Protein AF-A0A821VMX9-F1 (afdb_monomer_lite)

pLDDT: mean 77.65, std 16.37, range [34.16, 98.12]

Radius of gyration: 24.69 Å; chains: 1; bounding box: 69×52×77 Å

Structure (mmCIF, N/CA/C/O backbone):
data_AF-A0A821VMX9-F1
#
_entry.id   AF-A0A821VMX9-F1
#
loop_
_atom_site.group_PDB
_atom_site.id
_at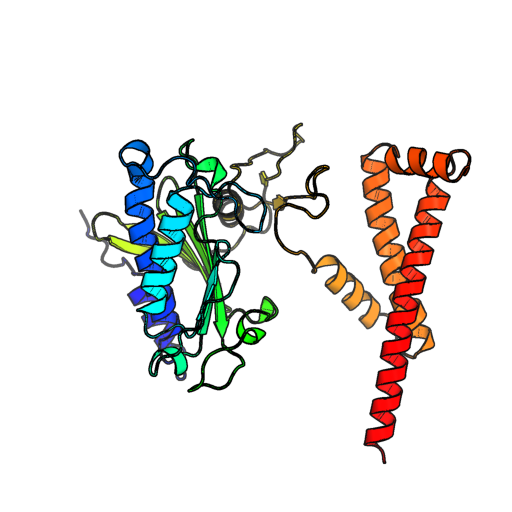om_site.type_symbol
_atom_site.label_atom_id
_atom_site.label_alt_id
_atom_site.label_comp_id
_atom_site.label_asym_id
_atom_site.label_entity_id
_atom_site.label_seq_id
_atom_site.pdbx_PDB_ins_code
_atom_site.Cartn_x
_atom_site.Cartn_y
_atom_site.Cartn_z
_atom_site.occupancy
_atom_site.B_iso_or_equiv
_atom_site.auth_seq_id
_atom_site.auth_comp_id
_atom_site.auth_asym_id
_atom_site.auth_atom_id
_atom_site.pdbx_PDB_model_num
ATOM 1 N N . MET A 1 1 ? -20.245 -1.288 -31.251 1.00 43.34 1 MET A N 1
ATOM 2 C CA . MET A 1 1 ? -19.467 -1.585 -30.028 1.00 43.34 1 MET A CA 1
ATOM 3 C C . MET A 1 1 ? -20.444 -1.943 -28.921 1.00 43.34 1 MET A C 1
ATOM 5 O O . MET A 1 1 ? -21.294 -1.123 -28.605 1.00 43.34 1 MET A O 1
ATOM 9 N N . SER A 1 2 ? -20.387 -3.167 -28.393 1.00 42.50 2 SER A N 1
ATOM 10 C CA . SER A 1 2 ? -21.179 -3.543 -27.216 1.00 42.50 2 SER A CA 1
ATOM 11 C C . SER A 1 2 ? -20.582 -2.839 -26.000 1.00 42.50 2 SER A C 1
ATOM 13 O O . SER A 1 2 ? -19.455 -3.146 -25.622 1.00 42.50 2 SER A O 1
ATOM 15 N N . ILE A 1 3 ? -21.299 -1.879 -25.416 1.00 48.38 3 ILE A N 1
ATOM 16 C CA . ILE A 1 3 ? -20.904 -1.264 -24.144 1.00 48.38 3 ILE A CA 1
ATOM 17 C C . ILE A 1 3 ? -20.972 -2.370 -23.090 1.00 48.38 3 ILE A C 1
ATOM 19 O O . ILE A 1 3 ? -22.057 -2.863 -22.777 1.00 48.38 3 ILE A O 1
ATOM 23 N N . ASN A 1 4 ? -19.819 -2.798 -22.576 1.00 53.44 4 ASN A N 1
ATOM 24 C CA . ASN A 1 4 ? -19.775 -3.740 -21.469 1.00 53.44 4 ASN A CA 1
ATOM 25 C C . ASN A 1 4 ? -20.327 -3.040 -20.216 1.00 53.44 4 ASN A C 1
ATOM 27 O O . ASN A 1 4 ? -19.636 -2.252 -19.582 1.00 53.44 4 ASN A O 1
ATOM 31 N N . ARG A 1 5 ? -21.595 -3.305 -19.881 1.00 52.34 5 ARG A N 1
ATOM 32 C CA . ARG A 1 5 ? -22.277 -2.754 -18.696 1.00 52.34 5 ARG A CA 1
ATOM 33 C C . ARG A 1 5 ? -21.829 -3.397 -17.372 1.00 52.34 5 ARG A C 1
ATOM 35 O O . ARG A 1 5 ? -22.415 -3.088 -16.344 1.00 52.34 5 ARG A O 1
ATOM 42 N N . GLN A 1 6 ? -20.835 -4.288 -17.376 1.00 67.44 6 GLN A N 1
ATOM 43 C CA . GLN A 1 6 ? -20.326 -4.975 -16.178 1.00 67.44 6 GLN A CA 1
ATOM 44 C C . GLN A 1 6 ? -19.023 -4.362 -15.634 1.00 67.44 6 GLN A C 1
ATOM 46 O O . GLN A 1 6 ? -18.182 -5.072 -15.086 1.00 67.44 6 GLN A O 1
ATOM 51 N N . VAL A 1 7 ? -18.809 -3.056 -15.809 1.00 81.19 7 VAL A N 1
ATOM 52 C CA . VAL A 1 7 ? -17.651 -2.371 -15.217 1.00 81.19 7 VAL A CA 1
ATOM 53 C C . VAL A 1 7 ? -17.976 -2.082 -13.755 1.00 81.19 7 VAL A C 1
ATOM 55 O O . VAL A 1 7 ? -18.780 -1.204 -13.462 1.00 81.19 7 VAL A O 1
ATOM 58 N N . LEU A 1 8 ? -17.369 -2.843 -12.847 1.00 91.81 8 LEU A N 1
ATOM 59 C CA . LEU A 1 8 ? -17.567 -2.687 -11.409 1.00 91.81 8 LEU A CA 1
ATOM 60 C C . LEU A 1 8 ? -16.486 -1.764 -10.840 1.00 91.81 8 LEU A C 1
ATOM 62 O O . LEU A 1 8 ? -15.308 -2.123 -10.846 1.00 91.81 8 LEU A O 1
ATOM 66 N N . THR A 1 9 ? -16.860 -0.579 -10.361 1.00 95.19 9 THR A N 1
ATOM 67 C CA . THR A 1 9 ? -15.897 0.370 -9.774 1.00 95.19 9 THR A CA 1
ATOM 68 C C . THR A 1 9 ? -15.441 -0.078 -8.383 1.00 95.19 9 THR A C 1
ATOM 70 O O . THR A 1 9 ? -16.075 -0.926 -7.751 1.00 95.19 9 THR A O 1
ATOM 73 N N . LEU A 1 10 ? -14.346 0.494 -7.874 1.00 95.00 10 LEU A N 1
ATOM 74 C CA . LEU A 1 10 ? -13.886 0.284 -6.497 1.00 95.00 10 LEU A CA 1
ATOM 75 C C . LEU A 1 10 ? -14.990 0.607 -5.476 1.00 95.00 10 LEU A C 1
ATOM 77 O O . LEU A 1 10 ? -15.228 -0.172 -4.548 1.00 95.00 10 LEU A O 1
ATOM 81 N N . ASP A 1 11 ? -15.695 1.720 -5.676 1.00 91.62 11 ASP A N 1
ATOM 82 C CA . ASP A 1 11 ? -16.808 2.142 -4.822 1.00 91.62 11 ASP A CA 1
ATOM 83 C C . ASP A 1 11 ? -17.938 1.110 -4.853 1.00 91.62 11 ASP A C 1
ATOM 85 O O . ASP A 1 11 ? -18.396 0.643 -3.809 1.00 91.62 11 ASP A O 1
ATOM 89 N N . GLU A 1 12 ? -18.356 0.680 -6.044 1.00 91.62 12 GLU A N 1
ATOM 90 C CA . GLU A 1 12 ? -19.435 -0.294 -6.165 1.00 91.62 12 GLU A CA 1
ATOM 91 C C . GLU A 1 12 ? -19.030 -1.666 -5.605 1.00 91.62 12 GLU A C 1
ATOM 93 O O . GLU A 1 12 ? -19.792 -2.274 -4.850 1.00 91.62 12 GLU A O 1
ATOM 98 N N . PHE A 1 13 ? -17.809 -2.132 -5.884 1.00 93.25 13 PHE A N 1
ATOM 99 C CA . PHE A 1 13 ? -17.284 -3.383 -5.339 1.00 93.25 13 PHE A CA 1
ATOM 100 C C . PHE A 1 13 ? -17.276 -3.367 -3.808 1.00 93.25 13 PHE A C 1
ATOM 102 O O . PHE A 1 13 ? -17.783 -4.292 -3.170 1.00 93.25 13 PHE A O 1
ATOM 109 N N . THR A 1 14 ? -16.726 -2.317 -3.196 1.00 91.19 14 THR A N 1
ATOM 110 C CA . THR A 1 14 ? -16.629 -2.221 -1.732 1.00 91.19 14 THR A CA 1
ATOM 111 C C . THR A 1 14 ? -18.004 -2.097 -1.071 1.00 91.19 14 THR A C 1
ATOM 113 O O . THR A 1 14 ? -18.226 -2.698 -0.016 1.00 91.19 14 THR A O 1
ATOM 116 N N . LEU A 1 15 ? -18.961 -1.410 -1.702 1.00 88.94 15 LEU A N 1
ATOM 117 C CA . LEU A 1 15 ? -20.359 -1.369 -1.259 1.00 88.94 15 LEU A CA 1
ATOM 118 C C . LEU A 1 15 ? -21.050 -2.735 -1.368 1.00 88.94 15 LEU A C 1
ATOM 120 O O . LEU A 1 15 ? -21.763 -3.139 -0.447 1.00 88.94 15 LEU A O 1
ATOM 124 N N . GLN A 1 16 ? -20.827 -3.485 -2.450 1.00 89.75 16 GLN A N 1
ATOM 125 C CA . GLN A 1 16 ? -21.354 -4.846 -2.581 1.00 89.75 16 GLN A CA 1
ATOM 126 C C . GLN A 1 16 ? -20.758 -5.783 -1.516 1.00 89.75 16 GLN A C 1
ATOM 128 O O . GLN A 1 16 ? -21.483 -6.580 -0.921 1.00 89.75 16 GLN A O 1
ATOM 133 N N . GLN A 1 17 ? -19.463 -5.649 -1.202 1.00 86.88 17 GLN A N 1
ATOM 134 C CA . GLN A 1 17 ? -18.824 -6.412 -0.124 1.00 86.88 17 GLN A CA 1
ATOM 135 C C . GLN A 1 17 ? -19.389 -6.068 1.261 1.00 86.88 17 GLN A C 1
ATOM 137 O O . GLN A 1 17 ? -19.521 -6.969 2.096 1.00 86.88 17 GLN A O 1
ATOM 142 N N . LEU A 1 18 ? -19.756 -4.802 1.490 1.00 85.44 18 LEU A N 1
ATOM 143 C CA . LEU A 1 18 ? -20.369 -4.326 2.732 1.00 85.44 18 LEU A CA 1
ATOM 144 C C . LEU A 1 18 ? -21.702 -5.020 3.025 1.00 85.44 18 LEU A C 1
ATOM 146 O O . LEU A 1 18 ? -21.947 -5.403 4.164 1.00 85.44 18 LEU A O 1
ATOM 150 N N . ARG A 1 19 ? -22.543 -5.235 2.002 1.00 82.44 19 ARG A N 1
ATOM 151 C CA . ARG A 1 19 ? -23.860 -5.891 2.153 1.00 82.44 19 ARG A CA 1
ATOM 152 C C . ARG A 1 19 ? -23.768 -7.288 2.762 1.00 82.44 19 ARG A C 1
ATOM 154 O O . ARG A 1 19 ? -24.712 -7.752 3.390 1.00 82.44 19 ARG A O 1
ATOM 161 N N . ASN A 1 20 ? -22.613 -7.933 2.624 1.00 81.31 20 ASN A N 1
ATOM 162 C CA . ASN A 1 20 ? -22.345 -9.245 3.196 1.00 81.31 20 ASN A CA 1
ATOM 163 C C . ASN A 1 20 ? -21.909 -9.187 4.677 1.00 81.31 20 ASN A C 1
ATOM 165 O O . ASN A 1 20 ? -21.571 -10.226 5.240 1.00 81.31 20 ASN A O 1
ATOM 169 N N . ILE A 1 21 ? -21.858 -7.999 5.300 1.00 80.50 21 ILE A N 1
ATOM 170 C CA . ILE A 1 21 ? -21.408 -7.782 6.683 1.00 80.50 21 ILE A CA 1
ATOM 171 C C . ILE A 1 21 ? -22.403 -6.858 7.413 1.00 80.50 21 ILE A C 1
ATOM 173 O O . ILE A 1 21 ? -22.270 -5.636 7.350 1.00 80.50 21 ILE A O 1
ATOM 177 N N . PRO A 1 22 ? -23.365 -7.416 8.172 1.00 71.44 22 PRO A N 1
ATOM 178 C CA . PRO A 1 22 ? -24.424 -6.640 8.830 1.00 71.44 22 PRO A CA 1
ATOM 179 C C . PRO A 1 22 ? -23.935 -5.566 9.816 1.00 71.44 22 PRO A C 1
ATOM 181 O O . PRO A 1 22 ? -24.654 -4.619 10.106 1.00 71.44 22 PRO A O 1
ATOM 184 N N . THR A 1 23 ? -22.719 -5.710 10.348 1.00 75.94 23 THR A N 1
ATOM 185 C CA . THR A 1 23 ? -22.132 -4.815 11.359 1.00 75.94 23 THR A CA 1
ATOM 186 C C . THR A 1 23 ? -21.171 -3.771 10.784 1.00 75.94 23 THR A C 1
ATOM 188 O O . THR A 1 23 ? -20.579 -2.998 11.541 1.00 75.94 23 THR A O 1
ATOM 191 N N . ALA A 1 24 ? -20.963 -3.744 9.465 1.00 78.56 24 ALA A N 1
ATOM 192 C CA . ALA A 1 24 ? -19.988 -2.853 8.851 1.00 78.56 24 ALA A CA 1
ATOM 193 C C . ALA A 1 24 ? -20.575 -1.455 8.591 1.00 78.56 24 ALA A C 1
ATOM 195 O O . ALA A 1 24 ? -21.617 -1.309 7.961 1.00 78.56 24 ALA A O 1
ATOM 196 N N . THR A 1 25 ? -19.868 -0.410 9.034 1.00 83.88 25 THR A N 1
ATOM 197 C CA . THR A 1 25 ? -20.300 0.997 8.900 1.00 83.88 25 THR A CA 1
ATOM 198 C C . THR A 1 25 ? -19.941 1.645 7.561 1.00 83.88 25 THR A C 1
ATOM 200 O O . THR A 1 25 ? -20.375 2.758 7.283 1.00 83.88 25 THR A O 1
ATOM 203 N N . GLY A 1 26 ? -19.136 0.978 6.729 1.00 88.50 26 GLY A N 1
ATOM 204 C CA . GLY A 1 26 ? -18.658 1.515 5.449 1.00 88.50 26 GLY A CA 1
ATOM 205 C C . GLY A 1 26 ? -17.431 2.423 5.546 1.00 88.50 26 GLY A C 1
ATOM 206 O O . GLY A 1 26 ? -16.910 2.825 4.512 1.00 88.50 26 GLY A O 1
ATOM 207 N N . GLU A 1 27 ? -16.923 2.697 6.751 1.00 91.50 27 GLU A N 1
ATOM 208 C CA . GLU A 1 27 ? -15.713 3.513 6.967 1.00 91.50 27 GLU A CA 1
ATOM 209 C C . GLU A 1 27 ? -14.492 2.971 6.205 1.00 91.50 27 GLU A C 1
ATOM 211 O O . GLU A 1 27 ? -13.800 3.738 5.548 1.00 91.50 27 GLU A O 1
ATOM 216 N N . LEU A 1 28 ? -14.263 1.649 6.193 1.00 91.81 28 LEU A N 1
ATOM 217 C CA . LEU A 1 28 ? -13.152 1.065 5.427 1.00 91.81 28 LEU A CA 1
ATOM 218 C C . LEU A 1 28 ? -13.306 1.292 3.913 1.00 91.81 28 LEU A C 1
ATOM 220 O O . LEU A 1 28 ? -12.321 1.550 3.229 1.00 91.81 28 LEU A O 1
ATOM 224 N N . SER A 1 29 ? -14.532 1.204 3.389 1.00 92.88 29 SER A N 1
ATOM 225 C CA . SER A 1 29 ? -14.810 1.450 1.969 1.00 92.88 29 SER A CA 1
ATOM 226 C C . SER A 1 29 ? -14.503 2.901 1.594 1.00 92.88 29 SER A C 1
ATOM 228 O O . SER A 1 29 ? -13.874 3.147 0.570 1.00 92.88 29 SER A O 1
ATOM 230 N N . ARG A 1 30 ? -14.888 3.855 2.453 1.00 93.75 30 ARG A N 1
ATOM 231 C CA . ARG A 1 30 ? -14.567 5.280 2.279 1.00 93.75 30 ARG A CA 1
ATOM 232 C C . ARG A 1 30 ? -13.062 5.526 2.344 1.00 93.75 30 ARG A C 1
ATOM 234 O O . ARG A 1 30 ? -12.531 6.181 1.463 1.00 93.75 30 ARG A O 1
ATOM 241 N N . LEU A 1 31 ? -12.369 4.915 3.304 1.00 95.06 31 LEU A N 1
ATOM 242 C CA . LEU A 1 31 ? -10.917 5.037 3.429 1.00 95.06 31 LEU A CA 1
ATOM 243 C C . LEU A 1 31 ? -10.177 4.514 2.182 1.00 95.06 31 LEU A C 1
ATOM 245 O O . LEU A 1 31 ? -9.255 5.157 1.692 1.00 95.06 31 LEU A O 1
ATOM 249 N N . LEU A 1 32 ? -10.605 3.378 1.618 1.00 95.62 32 LEU A N 1
ATOM 250 C CA . LEU A 1 32 ? -10.047 2.854 0.361 1.00 95.62 32 LEU A CA 1
ATOM 251 C C . LEU A 1 32 ? -10.333 3.775 -0.833 1.00 95.62 32 LEU A C 1
ATOM 253 O O . LEU A 1 32 ? -9.477 3.939 -1.702 1.00 95.62 32 LEU A O 1
ATOM 257 N N . ARG A 1 33 ? -11.517 4.392 -0.872 1.00 95.44 33 ARG A N 1
ATOM 258 C CA . ARG A 1 33 ? -11.875 5.395 -1.880 1.00 95.44 33 ARG A CA 1
ATOM 259 C C . ARG A 1 33 ? -11.006 6.646 -1.771 1.00 95.44 33 ARG A C 1
ATOM 261 O O . ARG A 1 33 ? -10.555 7.152 -2.795 1.00 95.44 33 ARG A O 1
ATOM 268 N N . ASP A 1 34 ? -10.745 7.113 -0.555 1.00 96.69 34 ASP A N 1
ATOM 269 C CA . ASP A 1 34 ? -9.885 8.265 -0.273 1.00 96.69 34 ASP A CA 1
ATOM 270 C C . ASP A 1 34 ? -8.440 7.983 -0.725 1.00 96.69 34 ASP A C 1
ATOM 272 O O . ASP A 1 34 ? -7.847 8.780 -1.452 1.00 96.69 34 ASP A O 1
ATOM 276 N N . ILE A 1 35 ? -7.912 6.785 -0.444 1.00 97.44 35 ILE A N 1
ATOM 277 C CA . ILE A 1 35 ? -6.622 6.326 -0.992 1.00 97.44 35 ILE A CA 1
ATOM 278 C C . ILE A 1 35 ? -6.651 6.305 -2.530 1.00 97.44 35 ILE A C 1
ATOM 280 O O . ILE A 1 35 ? -5.719 6.781 -3.176 1.00 97.44 35 ILE A O 1
ATOM 284 N N . GLY A 1 36 ? -7.734 5.809 -3.136 1.00 97.12 36 GLY A N 1
ATOM 285 C CA . GLY A 1 36 ? -7.925 5.842 -4.587 1.00 97.12 36 GLY A CA 1
ATOM 286 C C . GLY A 1 36 ? -7.937 7.267 -5.157 1.00 97.12 36 GLY A C 1
ATOM 287 O O . GLY A 1 36 ? -7.366 7.517 -6.217 1.00 97.12 36 GLY A O 1
ATOM 288 N N . LEU A 1 37 ? -8.538 8.233 -4.460 1.00 96.94 37 LEU A N 1
ATOM 289 C CA . LEU A 1 37 ? -8.515 9.639 -4.861 1.00 96.94 37 LEU A CA 1
ATOM 290 C C . LEU A 1 37 ? -7.097 10.221 -4.806 1.00 96.94 37 LEU A C 1
ATOM 292 O O . LEU A 1 37 ? -6.677 10.854 -5.776 1.00 96.94 37 LEU A O 1
ATOM 296 N N . ALA A 1 38 ? -6.360 9.987 -3.718 1.00 97.38 38 ALA A N 1
ATOM 297 C CA . ALA A 1 38 ? -4.966 10.414 -3.602 1.00 97.38 38 ALA A CA 1
ATOM 298 C C . ALA A 1 38 ? -4.110 9.810 -4.728 1.00 97.38 38 ALA A C 1
ATOM 300 O O . ALA A 1 38 ? -3.410 10.538 -5.432 1.00 97.38 38 ALA A O 1
ATOM 301 N N . ALA A 1 39 ? -4.269 8.510 -4.991 1.00 97.62 39 ALA A N 1
ATOM 302 C CA . ALA A 1 39 ? -3.582 7.812 -6.073 1.00 97.62 39 ALA A CA 1
ATOM 303 C C . ALA A 1 39 ? -3.891 8.402 -7.458 1.00 97.62 39 ALA A C 1
ATOM 305 O O . ALA A 1 39 ? -2.992 8.532 -8.286 1.00 97.62 39 ALA A O 1
ATOM 306 N N . LYS A 1 40 ? -5.140 8.812 -7.726 1.00 97.44 40 LYS A N 1
ATOM 307 C CA . LYS A 1 40 ? -5.498 9.494 -8.984 1.00 97.44 40 LYS A CA 1
ATOM 308 C C . LYS A 1 40 ? -4.769 10.829 -9.140 1.00 97.44 40 LYS A C 1
ATOM 310 O O . LYS A 1 40 ? -4.317 11.132 -10.241 1.00 97.44 40 LYS A O 1
ATOM 315 N N . ARG A 1 41 ? -4.630 11.607 -8.061 1.00 95.81 41 ARG A N 1
ATOM 316 C CA . ARG A 1 41 ? -3.893 12.884 -8.079 1.00 95.81 41 ARG A CA 1
ATOM 317 C C . ARG A 1 41 ? -2.400 12.668 -8.316 1.00 95.81 41 ARG A C 1
ATOM 319 O O . ARG A 1 41 ? -1.838 13.310 -9.194 1.00 95.81 41 ARG A O 1
ATOM 326 N N . ILE A 1 42 ? -1.801 11.703 -7.619 1.00 95.56 42 ILE A N 1
ATOM 327 C CA . ILE A 1 42 ? -0.400 11.302 -7.820 1.00 95.56 42 ILE A CA 1
ATOM 328 C C . ILE A 1 42 ? -0.173 10.848 -9.265 1.00 95.56 42 ILE A C 1
ATOM 330 O O . ILE A 1 42 ? 0.721 11.348 -9.940 1.00 95.56 42 ILE A O 1
ATOM 334 N N . ASN A 1 43 ? -1.044 9.983 -9.787 1.00 95.19 43 ASN A N 1
ATOM 335 C CA . ASN A 1 43 ? -0.971 9.478 -11.155 1.00 95.19 43 ASN A CA 1
ATOM 336 C C . ASN A 1 43 ? -0.968 10.586 -12.224 1.00 95.19 43 ASN A C 1
ATOM 338 O O . ASN A 1 43 ? -0.308 10.438 -13.252 1.00 95.19 43 ASN A O 1
ATOM 342 N N . VAL A 1 44 ? -1.714 11.677 -12.022 1.00 93.56 44 VAL A N 1
ATOM 343 C CA . VAL A 1 44 ? -1.732 12.799 -12.976 1.00 93.56 44 VAL A CA 1
ATOM 344 C C . VAL A 1 44 ? -0.354 13.444 -13.086 1.00 93.56 44 VAL A C 1
ATOM 346 O O . VAL A 1 44 ? 0.058 13.770 -14.195 1.00 93.56 44 VAL A O 1
ATOM 349 N N . GLU A 1 45 ? 0.356 13.602 -11.971 1.00 91.56 45 GLU A N 1
ATOM 350 C CA . GLU A 1 45 ? 1.698 14.188 -11.953 1.00 91.56 45 GLU A CA 1
ATOM 351 C C . GLU A 1 45 ? 2.761 13.196 -12.439 1.00 91.56 45 GLU A C 1
ATOM 353 O O . GLU A 1 45 ? 3.564 13.551 -13.299 1.00 91.56 45 GLU A O 1
ATOM 358 N N . VAL A 1 46 ? 2.699 11.930 -12.009 1.00 90.81 46 VAL A N 1
ATOM 359 C CA . VAL A 1 46 ? 3.619 10.870 -12.468 1.00 90.81 46 VAL A CA 1
ATOM 360 C C . VAL A 1 46 ? 3.612 10.745 -13.998 1.00 90.81 46 VAL A C 1
ATOM 362 O O . VAL A 1 46 ? 4.670 10.712 -14.620 1.00 90.81 46 VAL A O 1
ATOM 365 N N . ASN A 1 47 ? 2.435 10.758 -14.636 1.00 89.69 47 ASN A N 1
ATOM 366 C CA . ASN A 1 47 ? 2.317 10.596 -16.095 1.00 89.69 47 ASN A CA 1
ATOM 367 C C . ASN A 1 47 ? 2.862 11.770 -16.919 1.00 89.69 47 ASN A C 1
ATOM 369 O O . ASN A 1 47 ? 3.002 11.652 -18.136 1.00 89.69 47 ASN A O 1
ATOM 373 N N . LYS A 1 48 ? 3.144 12.910 -16.286 1.00 88.50 48 LYS A N 1
ATOM 374 C CA . LYS A 1 48 ? 3.704 14.090 -16.951 1.00 88.50 48 LYS A CA 1
ATOM 375 C C . LYS A 1 48 ? 4.980 14.576 -16.275 1.00 88.50 48 LYS A C 1
ATOM 377 O O . LYS A 1 48 ? 5.368 15.710 -16.521 1.00 88.50 48 LYS A O 1
ATOM 382 N N . ALA A 1 49 ? 5.640 13.741 -15.468 1.00 82.62 49 ALA A N 1
ATOM 383 C CA . ALA A 1 49 ? 6.763 14.154 -14.632 1.00 82.62 49 ALA A CA 1
ATOM 384 C C . ALA A 1 49 ? 7.893 14.833 -15.428 1.00 82.62 49 ALA A C 1
ATOM 386 O O . ALA A 1 49 ? 8.438 15.828 -14.978 1.00 82.62 49 ALA A O 1
ATOM 387 N N . GLY A 1 50 ? 8.168 14.397 -16.663 1.00 79.56 50 GLY A N 1
ATOM 388 C CA . GLY A 1 50 ? 9.147 15.051 -17.547 1.00 79.56 50 GLY A CA 1
ATOM 389 C C . GLY A 1 50 ? 8.733 16.419 -18.120 1.00 79.56 50 GLY A C 1
ATOM 390 O O . GLY A 1 50 ? 9.540 17.065 -18.779 1.00 79.56 50 GLY A O 1
ATOM 391 N N . LEU A 1 51 ? 7.485 16.852 -17.915 1.00 80.38 51 LEU A N 1
ATOM 392 C CA . LEU A 1 51 ? 6.919 18.117 -18.408 1.00 80.38 51 LEU A CA 1
ATOM 393 C C . LEU A 1 51 ? 6.643 19.131 -17.289 1.00 80.38 51 LEU A C 1
ATOM 395 O O . LEU A 1 51 ? 6.294 20.275 -17.578 1.00 80.38 51 LEU A O 1
ATOM 399 N N . VAL A 1 52 ? 6.751 18.720 -16.027 1.00 75.06 52 VAL A N 1
ATOM 400 C CA . VAL A 1 52 ? 6.489 19.562 -14.855 1.00 75.06 52 VAL A CA 1
ATOM 401 C C . VAL A 1 52 ? 7.698 19.528 -13.921 1.00 75.06 52 VAL A C 1
ATOM 403 O O . VAL A 1 52 ? 8.433 18.547 -13.888 1.00 75.06 52 VAL A O 1
ATOM 406 N N . ASP A 1 53 ? 7.924 20.594 -13.152 1.00 72.38 53 ASP A N 1
ATOM 407 C CA . ASP A 1 53 ? 9.082 20.704 -12.249 1.00 72.38 53 ASP A CA 1
ATOM 408 C C . ASP A 1 53 ? 8.891 19.899 -10.945 1.00 72.38 53 ASP A C 1
ATOM 410 O O . ASP A 1 53 ? 8.913 20.437 -9.838 1.00 72.38 53 ASP A O 1
ATOM 414 N N . ILE A 1 54 ? 8.646 18.593 -11.084 1.00 69.50 54 ILE A N 1
ATOM 415 C CA . ILE A 1 54 ? 8.468 17.637 -9.976 1.00 69.50 54 ILE A CA 1
ATOM 416 C C . ILE A 1 54 ? 9.583 16.583 -9.923 1.00 69.50 54 ILE A C 1
ATOM 418 O O . ILE A 1 54 ? 9.553 15.707 -9.061 1.00 69.50 54 ILE A O 1
ATOM 422 N N . LEU A 1 55 ? 10.536 16.645 -10.856 1.00 69.00 55 LEU A N 1
ATOM 423 C CA . LEU A 1 55 ? 11.704 15.766 -10.913 1.00 69.00 55 LEU A CA 1
ATOM 424 C C . LEU A 1 55 ? 12.887 16.370 -10.149 1.00 69.00 55 LEU A C 1
ATOM 426 O O . LEU A 1 55 ? 12.986 17.591 -9.995 1.00 69.00 55 LEU A O 1
ATOM 430 N N . GLY A 1 56 ? 13.799 15.503 -9.707 1.00 67.50 56 GLY A N 1
ATOM 431 C CA . GLY A 1 56 ? 15.000 15.892 -8.971 1.00 67.50 56 GLY A CA 1
ATOM 432 C C . GLY A 1 56 ? 14.817 16.067 -7.461 1.00 67.50 56 GLY A C 1
ATOM 433 O O . GLY A 1 56 ? 13.746 15.836 -6.886 1.00 67.50 56 GLY A O 1
ATOM 434 N N . ASP A 1 57 ? 15.917 16.450 -6.817 1.00 70.19 57 ASP A N 1
ATOM 435 C CA . ASP A 1 57 ? 16.027 16.500 -5.362 1.00 70.19 57 ASP A CA 1
ATOM 436 C C . ASP A 1 57 ? 15.333 17.737 -4.793 1.00 70.19 57 ASP A C 1
ATOM 438 O O . ASP A 1 57 ? 15.432 18.847 -5.322 1.00 70.19 57 ASP A O 1
ATOM 442 N N . TYR A 1 58 ? 14.645 17.553 -3.670 1.00 65.25 58 TYR A N 1
ATOM 443 C CA . TYR A 1 58 ? 14.079 18.648 -2.885 1.00 65.25 58 TYR A CA 1
ATOM 444 C C . TYR A 1 58 ? 15.139 19.336 -2.001 1.00 65.25 58 TYR A C 1
ATOM 446 O O . TYR A 1 58 ? 14.873 20.361 -1.378 1.00 65.25 58 TYR A O 1
ATOM 454 N N . GLY A 1 59 ? 16.361 18.788 -1.956 1.00 63.00 59 GLY A N 1
ATOM 455 C CA . GLY A 1 59 ? 17.480 19.323 -1.173 1.00 63.00 59 GLY A CA 1
ATOM 456 C C . GLY A 1 59 ? 17.424 18.985 0.319 1.00 63.00 59 GLY A C 1
ATOM 457 O O . GLY A 1 59 ? 18.168 19.569 1.105 1.00 63.00 59 GLY A O 1
ATOM 458 N N . THR A 1 60 ? 16.557 18.052 0.719 1.00 64.19 60 THR A N 1
ATOM 459 C CA . THR A 1 60 ? 16.440 17.543 2.091 1.00 64.19 60 THR A CA 1
ATOM 460 C C . THR A 1 60 ? 16.741 16.050 2.137 1.00 64.19 60 THR A C 1
ATOM 462 O O . THR A 1 60 ? 16.433 15.320 1.197 1.00 64.19 60 THR A O 1
ATOM 465 N N . THR A 1 61 ? 17.314 15.586 3.243 1.00 61.97 61 THR A N 1
ATOM 466 C CA . THR A 1 61 ? 17.547 14.161 3.512 1.00 61.97 61 THR A CA 1
ATOM 467 C C . THR A 1 61 ? 16.528 13.681 4.541 1.00 61.97 61 THR A C 1
ATOM 469 O O . THR A 1 61 ? 16.362 14.338 5.569 1.00 61.97 61 THR A O 1
ATOM 472 N N . ASN A 1 62 ? 15.844 12.564 4.286 1.00 60.47 62 ASN A N 1
ATOM 473 C CA . ASN A 1 62 ? 14.887 12.000 5.245 1.00 60.47 62 ASN A CA 1
ATOM 474 C C . ASN A 1 62 ? 15.599 11.314 6.432 1.00 60.47 62 ASN A C 1
ATOM 476 O O . ASN A 1 62 ? 16.815 11.098 6.416 1.00 60.47 62 ASN A O 1
ATOM 480 N N . ILE A 1 63 ? 14.841 10.902 7.460 1.00 59.88 63 ILE A N 1
ATOM 481 C CA . ILE A 1 63 ? 15.351 10.149 8.634 1.00 59.88 63 ILE A CA 1
ATOM 482 C C . ILE A 1 63 ? 16.060 8.834 8.293 1.00 59.88 63 ILE A C 1
ATOM 484 O O . ILE A 1 63 ? 16.682 8.207 9.152 1.00 59.88 63 ILE A O 1
ATOM 488 N N . GLN A 1 64 ? 15.962 8.396 7.043 1.00 48.28 64 GLN A N 1
ATOM 489 C CA . GLN A 1 64 ? 16.553 7.166 6.536 1.00 48.28 64 GLN A CA 1
ATOM 490 C C . GLN A 1 64 ? 17.880 7.416 5.814 1.00 48.28 64 GLN A C 1
ATOM 492 O O . GLN A 1 64 ? 18.533 6.458 5.392 1.00 48.28 64 GLN A O 1
ATOM 497 N N . GLY A 1 65 ? 18.296 8.682 5.707 1.00 59.38 65 GLY A N 1
ATOM 498 C CA . GLY A 1 65 ? 19.515 9.086 5.020 1.00 59.38 65 GLY A CA 1
ATOM 499 C C . GLY A 1 65 ? 19.385 9.097 3.496 1.00 59.38 65 GLY A C 1
ATOM 500 O O . GLY A 1 65 ? 20.411 9.058 2.822 1.00 59.38 65 GLY A O 1
ATOM 501 N N . GLU A 1 66 ? 18.165 9.098 2.949 1.00 64.69 66 GLU A N 1
ATOM 502 C CA . GLU A 1 66 ? 17.913 9.134 1.504 1.00 64.69 66 GLU A CA 1
ATOM 503 C C . GLU A 1 66 ? 17.554 10.568 1.066 1.00 64.69 66 GLU A C 1
ATOM 505 O O . GLU A 1 66 ? 16.917 11.318 1.813 1.00 64.69 66 GLU A O 1
ATOM 510 N N . GLU A 1 67 ? 18.030 10.986 -0.112 1.00 69.94 67 GLU A N 1
ATOM 511 C CA . GLU A 1 67 ? 17.679 12.288 -0.695 1.00 69.94 67 GLU A CA 1
ATOM 512 C C . GLU A 1 67 ? 16.210 12.281 -1.113 1.00 69.94 67 GLU A C 1
ATOM 514 O O . GLU A 1 67 ? 15.790 11.449 -1.918 1.00 69.94 67 GLU A O 1
ATOM 519 N N . VAL A 1 68 ? 15.438 13.213 -0.557 1.00 67.50 68 VAL A N 1
ATOM 520 C CA . VAL A 1 68 ? 13.997 13.306 -0.798 1.00 67.50 68 VAL A CA 1
ATOM 521 C C . VAL A 1 68 ? 13.758 13.922 -2.168 1.00 67.50 68 VAL A C 1
ATOM 523 O O . VAL A 1 68 ? 14.242 15.025 -2.454 1.00 67.50 68 VAL A O 1
ATOM 526 N N . LYS A 1 69 ? 12.980 13.248 -3.016 1.00 78.19 69 LYS A N 1
ATOM 527 C CA . LYS A 1 69 ? 12.587 13.776 -4.325 1.00 78.19 69 LYS A CA 1
ATOM 528 C C . LYS A 1 69 ? 11.370 14.685 -4.174 1.00 78.19 69 LYS A C 1
ATOM 530 O O . LYS A 1 69 ? 10.518 14.490 -3.308 1.00 78.19 69 LYS A O 1
ATOM 535 N N . LYS A 1 70 ? 11.232 15.684 -5.053 1.00 85.19 70 LYS A N 1
ATOM 536 C CA . LYS A 1 70 ? 10.062 16.592 -5.038 1.00 85.19 70 LYS A CA 1
ATOM 537 C C . LYS A 1 70 ? 8.731 15.824 -5.122 1.00 85.19 70 LYS A C 1
ATOM 539 O O . LYS A 1 70 ? 7.740 16.216 -4.502 1.00 85.19 70 LYS A O 1
ATOM 544 N N . LEU A 1 71 ? 8.714 14.728 -5.881 1.00 87.38 71 LEU A N 1
ATOM 545 C CA . LEU A 1 71 ? 7.538 13.882 -6.055 1.00 87.38 71 LEU A CA 1
ATOM 546 C C . LEU A 1 71 ? 7.166 13.090 -4.793 1.00 87.38 71 LEU A C 1
ATOM 548 O O . LEU A 1 71 ? 5.974 12.879 -4.573 1.00 87.38 71 LEU A O 1
ATOM 552 N N . ASP A 1 72 ? 8.137 12.725 -3.950 1.00 86.50 72 ASP A N 1
ATOM 553 C CA . ASP A 1 72 ? 7.889 12.045 -2.670 1.00 86.50 72 ASP A CA 1
ATOM 554 C C . ASP A 1 72 ? 7.056 12.949 -1.752 1.00 86.50 72 ASP A C 1
ATOM 556 O O . ASP A 1 72 ? 5.986 12.569 -1.271 1.00 86.50 72 ASP A O 1
ATOM 560 N N . ILE A 1 73 ? 7.467 14.215 -1.618 1.00 90.31 73 ILE A N 1
ATOM 561 C CA . ILE A 1 73 ? 6.747 15.227 -0.829 1.00 90.31 73 ILE A CA 1
ATOM 562 C C . ILE A 1 73 ? 5.367 15.503 -1.418 1.00 90.31 73 ILE A C 1
ATOM 564 O O . ILE A 1 73 ? 4.385 15.620 -0.681 1.00 90.31 73 ILE A O 1
ATOM 568 N N . TYR A 1 74 ? 5.264 15.603 -2.746 1.00 92.75 74 TYR A N 1
ATOM 569 C CA . TYR A 1 74 ? 3.973 15.778 -3.401 1.00 92.75 74 TYR A CA 1
ATOM 570 C C . TYR A 1 74 ? 3.028 14.612 -3.080 1.00 92.75 74 TYR A C 1
ATOM 572 O O . TYR A 1 74 ? 1.892 14.846 -2.662 1.00 92.75 74 TYR A O 1
ATOM 580 N N . ALA A 1 75 ? 3.495 13.370 -3.236 1.00 94.69 75 ALA A N 1
ATOM 581 C CA . ALA A 1 75 ? 2.712 12.172 -2.961 1.00 94.69 75 ALA A CA 1
ATOM 582 C C . ALA A 1 75 ? 2.301 12.086 -1.486 1.00 94.69 75 ALA A C 1
ATOM 584 O O . ALA A 1 75 ? 1.125 11.852 -1.190 1.00 94.69 75 ALA A O 1
ATOM 585 N N . ASN A 1 76 ? 3.232 12.375 -0.574 1.00 95.31 76 ASN A N 1
ATOM 586 C CA . ASN A 1 76 ? 2.981 12.444 0.860 1.00 95.31 76 ASN A CA 1
ATOM 587 C C . ASN A 1 76 ? 1.869 13.454 1.183 1.00 95.31 76 ASN A C 1
ATOM 589 O O . ASN A 1 76 ? 0.863 13.106 1.801 1.00 95.31 76 ASN A O 1
ATOM 593 N N . ASN A 1 77 ? 1.981 14.679 0.667 1.00 95.88 77 ASN A N 1
ATOM 594 C CA . ASN A 1 77 ? 0.996 15.736 0.891 1.00 95.88 77 ASN A CA 1
ATOM 595 C C . ASN A 1 77 ? -0.383 15.396 0.304 1.00 95.88 77 ASN A C 1
ATOM 597 O O . ASN A 1 77 ? -1.402 15.729 0.913 1.00 95.88 77 ASN A O 1
ATOM 601 N N . GLN A 1 78 ? -0.447 14.727 -0.856 1.00 97.12 78 GLN A N 1
ATOM 602 C CA . GLN A 1 78 ? -1.727 14.286 -1.419 1.00 97.12 78 GLN A CA 1
ATOM 603 C C . GLN A 1 78 ? -2.404 13.234 -0.539 1.00 97.12 78 GLN A C 1
ATOM 605 O O . GLN A 1 78 ? -3.610 13.333 -0.307 1.00 97.12 78 GLN A O 1
ATOM 610 N N . LEU A 1 79 ? -1.653 12.250 -0.037 1.00 97.12 79 LEU A N 1
ATOM 611 C CA . LEU A 1 79 ? -2.191 11.223 0.854 1.00 97.12 79 LEU A CA 1
ATOM 612 C C . LEU A 1 79 ? -2.645 11.820 2.185 1.00 97.12 79 LEU A C 1
ATOM 614 O O . LEU A 1 79 ? -3.792 11.603 2.568 1.00 97.12 79 LEU A O 1
ATOM 618 N N . ILE A 1 80 ? -1.807 12.625 2.844 1.00 96.56 80 ILE A N 1
ATOM 619 C CA . ILE A 1 80 ? -2.158 13.286 4.111 1.00 96.56 80 ILE A CA 1
ATOM 620 C C . ILE A 1 80 ? -3.391 14.164 3.924 1.00 96.56 80 ILE A C 1
ATOM 622 O O . ILE A 1 80 ? -4.365 14.014 4.655 1.00 96.56 80 ILE A O 1
ATOM 626 N N . GLY A 1 81 ? -3.388 15.043 2.918 1.00 96.00 81 GLY A N 1
ATOM 627 C CA . GLY A 1 81 ? -4.493 15.967 2.684 1.00 96.00 81 GLY A CA 1
ATOM 628 C C . GLY A 1 81 ? -5.816 15.242 2.443 1.00 96.00 81 GLY A C 1
ATOM 629 O O . GLY A 1 81 ? -6.833 15.595 3.036 1.00 96.00 81 GLY A O 1
ATOM 630 N N . VAL A 1 82 ? -5.818 14.196 1.613 1.00 96.75 82 VAL A N 1
ATOM 631 C CA . VAL A 1 82 ? -7.041 13.431 1.332 1.00 96.75 82 VAL A CA 1
ATOM 632 C C . VAL A 1 82 ? -7.494 12.620 2.551 1.00 96.75 82 VAL A C 1
ATOM 634 O O . VAL A 1 82 ? -8.683 12.625 2.853 1.00 96.75 82 VAL A O 1
ATOM 637 N N . LEU A 1 83 ? -6.578 11.975 3.280 1.00 96.00 83 LEU A N 1
ATOM 638 C CA . LEU A 1 83 ? -6.913 11.158 4.453 1.00 96.00 83 LEU A CA 1
ATOM 639 C C . LEU A 1 83 ? -7.345 11.988 5.666 1.00 96.00 83 LEU A C 1
ATOM 641 O O . LEU A 1 83 ? -8.211 11.541 6.410 1.00 96.00 83 LEU A O 1
ATOM 645 N N . LYS A 1 84 ? -6.778 13.184 5.846 1.00 93.88 84 LYS A N 1
ATOM 646 C CA . LYS A 1 84 ? -7.135 14.131 6.913 1.00 93.88 84 LYS A CA 1
ATOM 647 C C . LYS A 1 84 ? -8.493 14.778 6.685 1.00 93.88 84 LYS A C 1
ATOM 649 O O . LYS A 1 84 ? -9.249 14.993 7.622 1.00 93.88 84 LYS A O 1
ATOM 654 N N . HIS A 1 85 ? -8.816 15.095 5.433 1.00 91.19 85 HIS A N 1
ATOM 655 C CA . HIS A 1 85 ? -10.156 15.566 5.077 1.00 91.19 85 HIS A CA 1
ATOM 656 C C . HIS A 1 85 ? -11.175 14.422 4.976 1.00 91.19 85 HIS A C 1
ATOM 658 O O . HIS A 1 85 ? -12.383 14.662 5.014 1.00 91.19 85 HIS A O 1
ATOM 664 N N . GLY A 1 86 ? -10.699 13.183 4.844 1.00 82.19 86 GLY A N 1
ATOM 665 C CA . GLY A 1 86 ? -11.513 11.980 4.881 1.00 82.19 86 GLY A CA 1
ATOM 666 C C . GLY A 1 86 ? -12.035 11.708 6.290 1.00 82.19 86 GLY A C 1
ATOM 667 O O . GLY A 1 86 ? -11.286 11.584 7.247 1.00 82.19 86 GLY A O 1
ATOM 668 N N . ILE A 1 87 ? -13.344 11.513 6.430 1.00 86.94 87 ILE A N 1
ATOM 669 C CA . ILE A 1 87 ? -14.005 11.268 7.729 1.00 86.94 87 ILE A CA 1
ATOM 670 C C . ILE A 1 87 ? -13.784 9.845 8.290 1.00 86.94 87 ILE A C 1
ATOM 672 O O . ILE A 1 87 ? -14.563 9.367 9.112 1.00 86.94 87 ILE A O 1
ATOM 676 N N . SER A 1 88 ? -12.812 9.103 7.750 1.00 93.31 88 SER A N 1
ATOM 677 C CA . SER A 1 88 ? -12.648 7.654 7.971 1.00 93.31 88 SER A CA 1
ATOM 678 C C . SER A 1 88 ? -11.256 7.263 8.471 1.00 93.31 88 SER A C 1
ATOM 680 O O . SER A 1 88 ? -10.938 6.075 8.507 1.00 93.31 88 SER A O 1
ATOM 682 N N . CYS A 1 89 ? -10.440 8.227 8.910 1.00 96.00 89 CYS A N 1
ATOM 683 C CA . CYS A 1 89 ? -9.104 8.007 9.467 1.00 96.00 89 CYS A CA 1
ATOM 684 C C . CYS A 1 89 ? -8.931 8.820 10.762 1.00 96.00 89 CYS A C 1
ATOM 686 O O . CYS A 1 89 ? -9.322 9.975 10.804 1.00 96.00 89 CYS A O 1
ATOM 688 N N . ALA A 1 90 ? -8.390 8.214 11.819 1.00 97.12 90 ALA A N 1
ATOM 689 C CA . ALA A 1 90 ? -8.113 8.881 13.098 1.00 97.12 90 ALA A CA 1
ATOM 690 C C . ALA A 1 90 ? -6.696 9.480 13.148 1.00 97.12 90 ALA A C 1
ATOM 692 O O . ALA A 1 90 ? -6.417 10.390 13.920 1.00 97.12 90 ALA A O 1
ATOM 693 N N . GLY A 1 91 ? -5.793 8.954 12.324 1.00 97.00 91 GLY A N 1
ATOM 694 C CA . GLY A 1 91 ? -4.426 9.438 12.205 1.00 97.00 91 GLY A CA 1
ATOM 695 C C . GLY A 1 91 ? -3.637 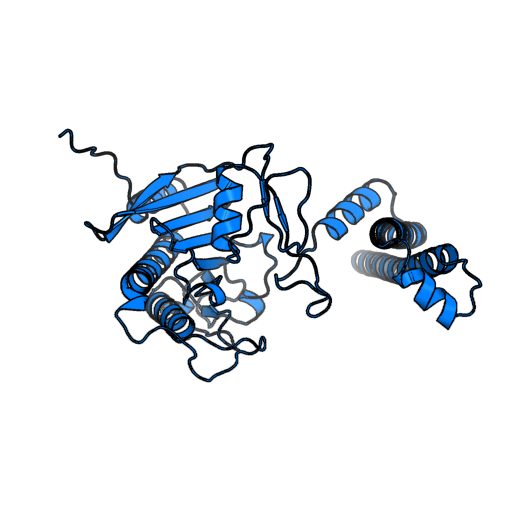8.624 11.191 1.00 97.00 91 GLY A C 1
ATOM 696 O O . GLY A 1 91 ? -4.074 7.546 10.760 1.00 97.00 91 GLY A O 1
ATOM 697 N N . ILE A 1 92 ? -2.476 9.146 10.812 1.00 97.31 92 ILE A N 1
ATOM 698 C CA . ILE A 1 92 ? -1.615 8.568 9.787 1.00 97.31 92 ILE A CA 1
ATOM 699 C C . ILE A 1 92 ? -0.166 8.422 10.250 1.00 97.31 92 ILE A C 1
ATOM 701 O O . ILE A 1 92 ? 0.293 9.112 11.156 1.00 97.31 92 ILE A O 1
ATOM 705 N N . GLY A 1 93 ? 0.553 7.502 9.612 1.00 94.31 93 GLY A N 1
ATOM 706 C CA . GLY A 1 93 ? 2.007 7.407 9.680 1.00 94.31 93 GLY A CA 1
ATOM 707 C C . GLY A 1 93 ? 2.571 7.282 8.271 1.00 94.31 93 GLY A C 1
ATOM 708 O O . GLY A 1 93 ? 2.110 6.433 7.506 1.00 94.31 93 GLY A O 1
ATOM 709 N N . SER A 1 94 ? 3.547 8.118 7.933 1.00 92.62 94 SER A N 1
ATOM 710 C CA . SER A 1 94 ? 4.180 8.137 6.615 1.00 92.62 94 SER A CA 1
ATOM 711 C C . SER A 1 94 ? 5.654 7.769 6.714 1.00 92.62 94 SER A C 1
ATOM 713 O O . SER A 1 94 ? 6.305 8.044 7.718 1.00 92.62 94 SER A O 1
ATOM 715 N N . GLU A 1 95 ? 6.176 7.152 5.663 1.00 86.31 95 GLU A N 1
ATOM 716 C CA . GLU A 1 95 ? 7.603 6.873 5.492 1.00 86.31 95 GLU A CA 1
ATOM 717 C C . GLU A 1 95 ? 8.453 8.162 5.402 1.00 86.31 95 GLU A C 1
ATOM 719 O O . GLU A 1 95 ? 9.596 8.159 5.869 1.00 86.31 95 GLU A O 1
ATOM 724 N N . GLU A 1 96 ? 7.836 9.263 4.954 1.00 85.12 96 GLU A N 1
ATOM 725 C CA . GLU A 1 96 ? 8.441 10.594 4.769 1.00 85.12 96 GLU A CA 1
ATOM 726 C C . GLU A 1 96 ? 8.273 11.535 5.978 1.00 85.12 96 GLU A C 1
ATOM 728 O O . GLU A 1 96 ? 8.531 12.736 5.884 1.00 85.12 96 GLU A O 1
ATOM 733 N N . MET A 1 97 ? 7.782 11.027 7.114 1.00 86.12 97 MET A N 1
ATOM 734 C CA . MET A 1 97 ? 7.549 11.818 8.327 1.00 86.12 97 MET A CA 1
ATOM 735 C C . MET A 1 97 ? 8.238 11.204 9.544 1.00 86.12 97 MET A C 1
ATOM 737 O O . MET A 1 97 ? 8.228 9.989 9.740 1.00 86.12 97 MET A O 1
ATOM 741 N N . ASP A 1 98 ? 8.770 12.070 10.403 1.00 83.31 98 ASP A N 1
ATOM 742 C CA . ASP A 1 98 ? 9.461 11.666 11.634 1.00 83.31 98 ASP A CA 1
ATOM 743 C C . ASP A 1 98 ? 8.479 11.202 12.716 1.00 83.31 98 ASP A C 1
ATOM 745 O O . ASP A 1 98 ? 8.760 10.283 13.489 1.00 83.31 98 ASP A O 1
ATOM 749 N N . GLU A 1 99 ? 7.311 11.841 12.761 1.00 89.56 99 GLU A N 1
ATOM 750 C CA . GLU A 1 99 ? 6.258 11.588 13.734 1.00 89.56 99 GLU A CA 1
ATOM 751 C C . GLU A 1 99 ? 4.953 11.200 13.035 1.00 89.56 99 GLU A C 1
ATOM 753 O O . GLU A 1 99 ? 4.685 11.576 11.892 1.00 89.56 99 GLU A O 1
ATOM 758 N N . ILE A 1 100 ? 4.120 10.440 13.745 1.00 93.12 100 ILE A N 1
ATOM 759 C CA . ILE A 1 100 ? 2.745 10.184 13.316 1.00 93.12 100 ILE A CA 1
ATOM 760 C C . ILE A 1 100 ? 1.934 11.480 13.370 1.00 93.12 100 ILE A C 1
ATOM 762 O O . ILE A 1 100 ? 2.135 12.313 14.252 1.00 93.12 100 ILE A O 1
ATOM 766 N N . GLU A 1 101 ? 0.955 11.613 12.484 1.00 95.38 101 GLU A N 1
ATOM 767 C CA . GLU A 1 101 ? 0.000 12.714 12.546 1.00 95.38 101 GLU A CA 1
ATOM 768 C C . GLU A 1 101 ? -1.325 12.212 13.116 1.00 95.38 101 GLU A C 1
ATOM 770 O O . GLU A 1 101 ? -2.003 11.365 12.529 1.00 95.38 101 GLU A O 1
ATOM 775 N N . ILE A 1 102 ? -1.690 12.735 14.285 1.00 96.44 102 ILE A N 1
ATOM 776 C CA . ILE A 1 102 ? -2.960 12.447 14.950 1.00 96.44 102 ILE A CA 1
ATOM 777 C C . ILE A 1 102 ? -3.971 13.513 14.527 1.00 96.44 102 ILE A C 1
ATOM 779 O O . ILE A 1 102 ? -3.710 14.710 14.657 1.00 96.44 102 ILE A O 1
ATOM 783 N N . PHE A 1 103 ? -5.133 13.088 14.037 1.00 95.69 103 PHE A N 1
ATOM 784 C CA . PHE A 1 103 ? -6.213 13.999 13.671 1.00 95.69 103 PHE A CA 1
ATOM 785 C C . PHE A 1 103 ? -7.126 14.201 14.884 1.00 95.69 103 PHE A C 1
ATOM 787 O O . PHE A 1 103 ? -8.040 13.417 15.132 1.00 95.69 103 PHE A O 1
ATOM 794 N N . ASP A 1 104 ? -6.832 15.234 15.676 1.00 94.50 104 ASP A N 1
ATOM 795 C CA . ASP A 1 104 ? -7.616 15.586 16.862 1.00 94.50 104 ASP A CA 1
ATOM 796 C C . ASP A 1 104 ? -8.740 16.570 16.515 1.00 94.50 104 ASP A C 1
ATOM 798 O O . ASP A 1 104 ? -8.653 17.779 16.731 1.00 94.50 104 ASP A O 1
ATOM 802 N N . ASP A 1 105 ? -9.801 16.027 15.930 1.00 94.00 105 ASP A N 1
ATOM 803 C CA . ASP A 1 105 ? -11.059 16.727 15.702 1.00 94.00 105 ASP A CA 1
ATOM 804 C C . ASP A 1 105 ? -12.246 15.808 16.015 1.00 94.00 105 ASP A C 1
ATOM 806 O O . ASP A 1 105 ? -12.111 14.584 16.107 1.00 94.00 105 ASP A O 1
ATOM 810 N N . GLU A 1 106 ? -13.429 16.395 16.204 1.00 92.88 106 GLU A N 1
ATOM 811 C CA . GLU A 1 106 ? -14.636 15.666 16.614 1.00 92.88 106 GLU A CA 1
ATOM 812 C C . GLU A 1 106 ? -14.978 14.500 15.674 1.00 92.88 106 GLU A C 1
ATOM 814 O O . GLU A 1 106 ? -15.449 13.457 16.131 1.00 92.88 106 GLU A O 1
ATOM 819 N N . VAL A 1 107 ? -14.709 14.641 14.373 1.00 93.25 107 VAL A N 1
ATOM 820 C CA . VAL A 1 107 ? -15.040 13.634 13.364 1.00 93.25 107 VAL A CA 1
ATOM 821 C C . VAL A 1 107 ? -13.986 12.531 13.346 1.00 93.25 107 VAL A C 1
ATOM 823 O O . VAL A 1 107 ? -14.326 11.350 13.463 1.00 93.25 107 VAL A O 1
ATOM 826 N N . SER A 1 108 ? -12.709 12.894 13.253 1.00 94.44 108 SER A N 1
ATOM 827 C CA . SER A 1 108 ? -11.600 11.935 13.186 1.00 94.44 108 SER A CA 1
ATOM 828 C C . SER A 1 108 ? -11.460 11.116 14.470 1.00 94.44 108 SER A C 1
ATOM 830 O O . SER A 1 108 ? -11.185 9.914 14.416 1.00 94.44 108 SER A O 1
ATOM 832 N N . ASN A 1 109 ? -11.773 11.706 15.627 1.00 95.38 109 ASN A N 1
ATOM 833 C CA . ASN A 1 109 ? -11.787 11.004 16.911 1.00 95.38 109 ASN A CA 1
ATOM 834 C C . ASN A 1 109 ? -12.825 9.867 16.957 1.00 95.38 109 ASN A C 1
ATOM 836 O O . ASN A 1 109 ? -12.649 8.904 17.709 1.00 95.38 109 ASN A O 1
ATOM 840 N N . GLN A 1 110 ? -13.876 9.923 16.132 1.00 95.06 110 GLN A N 1
ATOM 841 C CA . GLN A 1 110 ? -14.869 8.851 15.992 1.00 95.06 110 GLN A CA 1
ATOM 842 C C . GLN A 1 110 ? -14.458 7.764 14.986 1.00 95.06 110 GLN A C 1
ATOM 844 O O . GLN A 1 110 ? -15.100 6.710 14.921 1.00 95.06 110 GLN A O 1
ATOM 849 N N . SER A 1 111 ? -13.389 7.979 14.215 1.00 95.31 111 SER A N 1
ATOM 850 C CA . SER A 1 111 ? -12.911 7.003 13.240 1.00 95.31 111 SER A CA 1
ATOM 851 C C . SER A 1 111 ? -12.301 5.774 13.913 1.00 95.31 111 SER A C 1
ATOM 853 O O . SER A 1 111 ? -11.587 5.847 14.918 1.00 95.31 111 SER A O 1
ATOM 855 N N . LYS A 1 112 ? -12.561 4.604 13.323 1.00 95.81 112 LYS A N 1
ATOM 856 C CA . LYS A 1 112 ? -12.061 3.310 13.807 1.00 95.81 112 LYS A CA 1
ATOM 857 C C . LYS A 1 112 ? -10.684 2.948 13.272 1.00 95.81 112 LYS A C 1
ATOM 859 O O . LYS A 1 112 ? -10.138 1.936 13.721 1.00 95.81 112 LYS A O 1
ATOM 864 N N . TYR A 1 113 ? -10.157 3.688 12.302 1.00 97.44 113 TYR A N 1
ATOM 865 C CA . TYR A 1 113 ? -8.995 3.262 11.529 1.00 97.44 113 TYR A CA 1
ATOM 866 C C . TYR A 1 113 ? -7.840 4.249 11.605 1.00 97.44 113 TYR A C 1
ATOM 868 O O . TYR A 1 113 ? -8.044 5.456 11.650 1.00 97.44 113 TYR A O 1
ATOM 876 N N . VAL A 1 114 ? -6.629 3.705 11.565 1.00 97.56 114 VAL A N 1
ATOM 877 C CA . VAL A 1 114 ? -5.385 4.440 11.326 1.00 97.56 114 VAL A CA 1
ATOM 878 C C . VAL A 1 114 ? -4.716 3.872 10.077 1.00 97.56 114 VAL A C 1
ATOM 880 O O . VAL A 1 114 ? -4.868 2.678 9.778 1.00 97.56 114 VAL A O 1
ATOM 883 N N . CYS A 1 115 ? -3.998 4.715 9.338 1.00 96.44 115 CYS A N 1
ATOM 884 C CA . CYS A 1 115 ? -3.360 4.333 8.079 1.00 96.44 115 CYS A CA 1
ATOM 885 C C . CYS A 1 115 ? -1.851 4.574 8.133 1.00 96.44 115 CYS A C 1
ATOM 887 O O . CYS A 1 115 ? -1.405 5.677 8.423 1.00 96.44 115 CYS A O 1
ATOM 889 N N . LEU A 1 116 ? -1.067 3.548 7.814 1.00 94.44 116 LEU A N 1
ATOM 890 C CA . LEU A 1 116 ? 0.367 3.670 7.560 1.00 94.44 116 LEU A CA 1
ATOM 891 C C . LEU A 1 116 ? 0.603 3.581 6.061 1.00 94.44 116 LEU A C 1
ATOM 893 O O . LEU A 1 116 ? -0.011 2.730 5.414 1.00 94.44 116 LEU A O 1
ATOM 897 N N . PHE A 1 117 ? 1.478 4.408 5.505 1.00 92.00 117 PHE A N 1
ATOM 898 C CA . PHE A 1 117 ? 1.785 4.345 4.083 1.00 92.00 117 PHE A CA 1
ATOM 899 C C . PHE A 1 117 ? 3.228 4.722 3.757 1.00 92.00 117 PHE A C 1
ATOM 901 O O . PHE A 1 117 ? 3.878 5.477 4.472 1.00 92.00 117 PHE A O 1
ATOM 908 N N . ASP A 1 118 ? 3.697 4.164 2.650 1.00 91.31 118 ASP A N 1
ATOM 909 C CA . ASP A 1 118 ? 4.840 4.648 1.888 1.00 91.31 118 ASP A CA 1
ATOM 910 C C . ASP A 1 118 ? 4.252 5.407 0.689 1.00 91.31 118 ASP A C 1
ATOM 912 O O . ASP A 1 118 ? 3.575 4.783 -0.146 1.00 91.31 118 ASP A O 1
ATOM 916 N N . PRO A 1 119 ? 4.384 6.745 0.648 1.00 90.94 119 PRO A N 1
ATOM 917 C CA . PRO A 1 119 ? 3.718 7.548 -0.362 1.00 90.94 119 PRO A CA 1
ATOM 918 C C . PRO A 1 119 ? 4.249 7.252 -1.765 1.00 90.94 119 PRO A C 1
ATOM 920 O O . PRO A 1 119 ? 3.453 7.290 -2.714 1.00 90.94 119 PRO A O 1
ATOM 923 N N . LEU A 1 120 ? 5.539 6.922 -1.896 1.00 90.75 120 LEU A N 1
ATOM 924 C CA . LEU A 1 120 ? 6.184 6.702 -3.181 1.00 90.75 120 LEU A CA 1
ATOM 925 C C . LEU A 1 120 ? 7.361 5.698 -3.115 1.00 90.75 120 LEU A C 1
ATOM 927 O O . LEU A 1 120 ? 8.536 6.055 -3.097 1.00 90.75 120 LEU A O 1
ATOM 931 N N . ASP A 1 121 ? 7.043 4.406 -3.209 1.00 86.81 121 ASP A N 1
ATOM 932 C CA . ASP A 1 121 ? 8.027 3.333 -3.355 1.00 86.81 121 ASP A CA 1
ATOM 933 C C . ASP A 1 121 ? 8.732 3.395 -4.716 1.00 86.81 121 ASP A C 1
ATOM 935 O O . ASP A 1 121 ? 8.108 3.478 -5.782 1.00 86.81 121 ASP A O 1
ATOM 939 N N . GLY A 1 122 ? 10.054 3.231 -4.673 1.00 82.69 122 GLY A N 1
ATOM 940 C CA . GLY A 1 122 ? 10.905 3.257 -5.854 1.00 82.69 122 GLY A CA 1
ATOM 941 C C . GLY A 1 122 ? 11.280 4.670 -6.289 1.00 82.69 122 GLY A C 1
ATOM 942 O O . GLY A 1 122 ? 11.515 4.880 -7.473 1.00 82.69 122 GLY A O 1
ATOM 943 N N . SER A 1 123 ? 11.371 5.632 -5.370 1.00 75.81 123 SER A N 1
ATOM 944 C CA . SER A 1 123 ? 11.732 7.025 -5.673 1.00 75.81 123 SER A CA 1
ATOM 945 C C . SER A 1 123 ? 13.024 7.181 -6.498 1.00 75.81 123 SER A C 1
ATOM 947 O O . SER A 1 123 ? 13.113 8.023 -7.391 1.00 75.81 123 SER A O 1
ATOM 949 N N . SER A 1 124 ? 14.000 6.281 -6.330 1.00 78.81 124 SER A N 1
ATOM 950 C CA . SER A 1 124 ? 15.222 6.242 -7.154 1.00 78.81 124 SER A CA 1
ATOM 951 C C . SER A 1 124 ? 14.976 6.017 -8.655 1.00 78.81 124 SER A C 1
ATOM 953 O O . SER A 1 124 ? 15.867 6.249 -9.466 1.00 78.81 124 SER A O 1
ATOM 955 N N . ASN A 1 125 ? 13.793 5.526 -9.026 1.00 85.06 125 ASN A N 1
ATOM 956 C CA . ASN A 1 125 ? 13.405 5.183 -10.392 1.00 85.06 125 ASN A CA 1
ATOM 957 C C . ASN A 1 125 ? 12.577 6.275 -11.095 1.00 85.06 125 ASN A C 1
ATOM 959 O O . ASN A 1 125 ? 12.258 6.115 -12.277 1.00 85.06 125 ASN A O 1
ATOM 963 N N . ILE A 1 126 ? 12.242 7.372 -10.404 1.00 82.81 126 ILE A N 1
ATOM 964 C CA . ILE A 1 126 ? 11.389 8.443 -10.941 1.00 82.81 126 ILE A CA 1
ATOM 965 C C . ILE A 1 126 ? 12.028 9.075 -12.187 1.00 82.81 126 ILE A C 1
ATOM 967 O O . ILE A 1 126 ? 11.407 9.126 -13.249 1.00 82.81 126 ILE A O 1
ATOM 971 N N . ASP A 1 127 ? 13.293 9.493 -12.083 1.00 81.69 127 ASP A N 1
ATOM 972 C CA . ASP A 1 127 ? 13.993 10.255 -13.130 1.00 81.69 127 ASP A CA 1
ATOM 973 C C . ASP A 1 127 ? 14.276 9.420 -14.398 1.00 81.69 127 ASP A C 1
ATOM 975 O O . ASP A 1 127 ? 14.567 9.962 -15.464 1.00 81.69 127 ASP A O 1
ATOM 979 N N . VAL A 1 128 ? 14.166 8.090 -14.302 1.00 86.00 128 VAL A N 1
ATOM 980 C CA . VAL A 1 128 ? 14.395 7.141 -15.407 1.00 86.00 128 VAL A CA 1
ATOM 981 C C . VAL A 1 128 ? 13.104 6.530 -15.960 1.00 86.00 128 VAL A C 1
ATOM 983 O O . VAL A 1 128 ? 13.163 5.602 -16.767 1.00 86.00 128 VAL A O 1
ATOM 986 N N . ASN A 1 129 ? 11.938 7.058 -15.563 1.00 86.62 129 ASN A N 1
ATOM 987 C CA . ASN A 1 129 ? 10.619 6.645 -16.056 1.00 86.62 129 ASN A CA 1
ATOM 988 C C . ASN A 1 129 ? 10.348 5.133 -15.899 1.00 86.62 129 ASN A C 1
ATOM 990 O O . ASN A 1 129 ? 9.744 4.483 -16.758 1.00 86.62 129 ASN A O 1
ATOM 994 N N . VAL A 1 130 ? 10.843 4.555 -14.804 1.00 91.56 130 VAL A N 1
ATOM 995 C CA . VAL A 1 130 ? 10.567 3.168 -14.418 1.00 91.56 130 VAL A CA 1
ATOM 996 C C . VAL A 1 130 ? 9.364 3.148 -13.471 1.00 91.56 130 VAL A C 1
ATOM 998 O O . VAL A 1 130 ? 9.049 4.140 -12.823 1.00 91.56 130 VAL A O 1
ATOM 1001 N N . SER A 1 131 ? 8.649 2.021 -13.411 1.00 91.00 131 SER A N 1
ATOM 1002 C CA . SER A 1 131 ? 7.471 1.890 -12.550 1.00 91.00 131 SER A CA 1
ATOM 1003 C C . SER A 1 131 ? 7.806 2.124 -11.076 1.00 91.00 131 SER A C 1
ATOM 1005 O O . SER A 1 131 ? 8.768 1.554 -10.557 1.00 91.00 131 SER A O 1
ATOM 1007 N N . ILE A 1 132 ? 6.950 2.907 -10.428 1.00 94.00 132 ILE A N 1
ATOM 1008 C CA . ILE A 1 132 ? 6.972 3.259 -9.003 1.00 94.00 132 ILE A CA 1
ATOM 1009 C C . ILE A 1 132 ? 5.600 2.952 -8.389 1.00 94.00 132 ILE A C 1
ATOM 1011 O O . ILE A 1 132 ? 4.687 2.498 -9.093 1.00 94.00 132 ILE A O 1
ATOM 1015 N N . GLY A 1 133 ? 5.414 3.169 -7.090 1.00 93.44 133 GLY A N 1
ATOM 1016 C CA . GLY A 1 133 ? 4.134 2.863 -6.457 1.00 93.44 133 GLY A CA 1
ATOM 1017 C C . GLY A 1 133 ? 3.887 3.544 -5.125 1.00 93.44 133 GLY A C 1
ATOM 1018 O O . GLY A 1 133 ? 4.735 4.242 -4.618 1.00 93.44 133 GLY A O 1
ATOM 1019 N N . THR A 1 134 ? 2.716 3.322 -4.546 1.00 94.25 134 THR A N 1
ATOM 1020 C CA . THR A 1 134 ? 2.363 3.725 -3.175 1.00 94.25 134 THR A CA 1
ATOM 1021 C C . THR A 1 134 ? 2.021 2.456 -2.405 1.00 94.25 134 THR A C 1
ATOM 1023 O O . THR A 1 134 ? 1.325 1.602 -2.951 1.00 94.25 134 THR A O 1
ATOM 1026 N N . ILE A 1 135 ? 2.445 2.309 -1.151 1.00 92.69 135 ILE A N 1
ATOM 1027 C CA . ILE A 1 135 ? 2.096 1.159 -0.298 1.00 92.69 135 ILE A CA 1
ATOM 1028 C C . ILE A 1 135 ? 1.278 1.661 0.885 1.00 92.69 135 ILE A C 1
ATOM 1030 O O . ILE A 1 135 ? 1.576 2.712 1.436 1.00 92.69 135 ILE A O 1
ATOM 1034 N N . PHE A 1 136 ? 0.258 0.920 1.313 1.00 94.75 136 PHE A N 1
ATOM 1035 C CA . PHE A 1 136 ? -0.524 1.286 2.492 1.00 94.75 136 PHE A CA 1
ATOM 1036 C C . PHE A 1 136 ? -0.943 0.072 3.325 1.00 94.75 136 PHE A C 1
ATOM 1038 O O . PHE A 1 136 ? -1.182 -1.026 2.818 1.00 94.75 136 PHE A O 1
ATOM 1045 N N . GLY A 1 137 ? -1.085 0.292 4.628 1.00 93.19 137 GLY A N 1
ATOM 1046 C CA . GLY A 1 137 ? -1.588 -0.660 5.606 1.00 93.19 137 GLY A CA 1
ATOM 1047 C C . GLY A 1 137 ? -2.582 0.020 6.540 1.00 93.19 137 GLY A C 1
ATOM 1048 O O . GLY A 1 137 ? -2.309 1.078 7.098 1.00 93.19 137 GLY A O 1
ATOM 1049 N N . ILE A 1 138 ? -3.742 -0.602 6.726 1.00 95.31 138 ILE A N 1
ATOM 1050 C CA . ILE A 1 138 ? -4.837 -0.067 7.532 1.00 95.31 138 ILE A CA 1
ATOM 1051 C C . ILE A 1 138 ? -5.013 -0.952 8.760 1.00 95.31 138 ILE A C 1
ATOM 1053 O O . ILE A 1 138 ? -5.197 -2.173 8.658 1.00 95.31 138 ILE A O 1
ATOM 1057 N N . TYR A 1 139 ? -5.021 -0.322 9.930 1.00 94.12 139 TYR A N 1
ATOM 1058 C CA . TYR A 1 139 ? -5.294 -0.973 11.204 1.00 94.12 139 TYR A CA 1
ATOM 1059 C C . TYR A 1 139 ? -6.559 -0.410 11.822 1.00 94.12 139 TYR A C 1
ATOM 1061 O O . TYR A 1 139 ? -6.898 0.757 11.644 1.00 94.12 139 TYR A O 1
ATOM 1069 N N . LYS A 1 140 ? -7.251 -1.251 12.589 1.00 95.81 140 LYS A N 1
ATOM 1070 C CA . LYS A 1 140 ? -8.257 -0.757 13.522 1.00 95.81 140 LYS A CA 1
ATOM 1071 C C . LYS A 1 140 ? -7.530 -0.222 14.757 1.00 95.81 140 LYS A C 1
ATOM 1073 O O . LYS A 1 140 ? -6.664 -0.926 15.277 1.00 95.81 140 LYS A O 1
ATOM 1078 N N . ARG A 1 141 ? -7.879 0.976 15.222 1.00 95.88 141 ARG A N 1
ATOM 1079 C CA . ARG A 1 141 ? -7.307 1.545 16.450 1.00 95.88 141 ARG A CA 1
ATOM 1080 C C . ARG A 1 141 ? -7.635 0.674 17.671 1.00 95.88 141 ARG A C 1
ATOM 1082 O O . ARG A 1 141 ? -8.696 0.042 17.722 1.00 95.88 141 ARG A O 1
ATOM 1089 N N . VAL A 1 142 ? -6.703 0.614 18.615 1.00 96.62 142 VAL A N 1
ATOM 1090 C CA . VAL A 1 142 ? -6.822 -0.026 19.933 1.00 96.62 142 VAL A CA 1
ATOM 1091 C C . VAL A 1 142 ? -7.189 0.983 21.021 1.00 96.62 142 VAL A C 1
ATOM 1093 O O . VAL A 1 142 ? -7.795 0.596 22.019 1.00 96.62 142 VAL A O 1
ATOM 1096 N N . SER A 1 143 ? -6.862 2.258 20.815 1.00 95.38 143 SER A N 1
ATOM 1097 C CA . SER A 1 143 ? -7.269 3.364 21.676 1.00 95.38 143 SER A CA 1
ATOM 1098 C C . SER A 1 143 ? -8.783 3.615 21.625 1.00 95.38 143 SER A C 1
ATOM 1100 O O . SER A 1 143 ? -9.491 3.194 20.706 1.00 95.38 143 SER A O 1
ATOM 1102 N N . GLU A 1 144 ? -9.296 4.292 22.652 1.00 96.12 144 GLU A N 1
ATOM 1103 C CA . GLU A 1 144 ? -10.728 4.531 22.846 1.00 96.12 144 GLU A CA 1
ATOM 1104 C C . GLU A 1 144 ? -11.314 5.471 21.775 1.00 96.12 144 GLU A C 1
ATOM 1106 O O . GLU A 1 144 ? -10.783 6.551 21.522 1.00 96.12 144 GLU A O 1
ATOM 1111 N N . ILE A 1 145 ? -12.435 5.068 21.165 1.00 95.69 145 ILE A N 1
ATOM 1112 C CA . ILE A 1 145 ? -13.168 5.882 20.182 1.00 95.69 145 ILE A CA 1
ATOM 1113 C C . ILE A 1 145 ? -13.778 7.106 20.879 1.00 95.69 145 ILE A C 1
ATOM 1115 O O . ILE A 1 145 ? -14.307 6.999 21.982 1.00 95.69 145 ILE A O 1
ATOM 1119 N N . GLY A 1 146 ? -13.723 8.261 20.218 1.00 94.38 146 GLY A N 1
ATOM 1120 C CA . GLY A 1 146 ? -14.139 9.558 20.754 1.00 94.38 146 GLY A CA 1
ATOM 1121 C C . GLY A 1 146 ? -13.007 10.346 21.412 1.00 94.38 146 GLY A C 1
ATOM 1122 O O . GLY A 1 146 ? -13.229 11.473 21.843 1.00 94.38 146 GLY A O 1
ATOM 1123 N N . LYS A 1 147 ? -11.796 9.781 21.458 1.00 95.69 147 LYS A N 1
ATOM 1124 C CA . LYS A 1 147 ? -10.561 10.454 21.879 1.00 95.69 147 LYS A CA 1
ATOM 1125 C C . LYS A 1 147 ? -9.523 10.423 20.747 1.00 95.69 147 LYS A C 1
ATOM 1127 O O . LYS A 1 147 ? -9.653 9.575 19.855 1.00 95.69 147 LYS A O 1
ATOM 1132 N N . PRO A 1 148 ? -8.470 11.254 20.808 1.00 96.75 148 PRO A N 1
ATOM 1133 C CA . PRO A 1 148 ? -7.333 11.173 19.888 1.00 96.75 148 PRO A CA 1
ATOM 1134 C C . PRO A 1 148 ? -6.718 9.776 19.848 1.00 96.75 148 PRO A C 1
ATOM 1136 O O . PRO A 1 148 ? -6.655 9.089 20.874 1.00 96.75 148 PRO A O 1
ATOM 1139 N N . CYS A 1 149 ? -6.295 9.327 18.663 1.00 96.31 149 CYS A N 1
ATOM 1140 C CA . CYS A 1 149 ? -5.518 8.093 18.551 1.00 96.31 149 CYS A CA 1
ATOM 1141 C C . CYS A 1 149 ? -4.128 8.267 19.177 1.00 96.31 149 CYS A C 1
ATOM 1143 O O . CYS A 1 149 ? -3.652 9.383 19.366 1.00 96.31 149 CYS A O 1
ATOM 1145 N N . THR A 1 150 ? -3.474 7.164 19.522 1.00 95.75 150 THR A N 1
ATOM 1146 C CA . THR A 1 150 ? -2.173 7.154 20.195 1.00 95.75 150 THR A CA 1
ATOM 1147 C C . THR A 1 150 ? -1.149 6.373 19.381 1.00 95.75 150 THR A C 1
ATOM 1149 O O . THR A 1 150 ? -1.486 5.610 18.478 1.00 95.75 150 THR A O 1
ATOM 1152 N N . MET A 1 151 ? 0.130 6.513 19.732 1.00 93.50 151 MET A N 1
ATOM 1153 C CA . MET A 1 151 ? 1.223 5.771 19.092 1.00 93.50 151 MET A CA 1
ATOM 1154 C C . MET A 1 151 ? 1.016 4.244 19.114 1.00 93.50 151 MET A C 1
ATOM 1156 O O . MET A 1 151 ? 1.397 3.545 18.176 1.00 93.50 151 MET A O 1
ATOM 1160 N N . GLU A 1 152 ? 0.361 3.708 20.148 1.00 93.81 152 GLU A N 1
ATOM 1161 C CA . GLU A 1 152 ? 0.061 2.274 20.253 1.00 93.81 152 GLU A CA 1
ATOM 1162 C C . GLU A 1 152 ? -0.819 1.764 19.102 1.00 93.81 152 GLU A C 1
ATOM 1164 O O . GLU A 1 152 ? -0.714 0.597 18.718 1.00 93.81 152 GLU A O 1
ATOM 1169 N N . ASP A 1 153 ? -1.634 2.637 18.499 1.00 94.31 153 ASP A N 1
ATOM 1170 C CA . ASP A 1 153 ? -2.465 2.295 17.346 1.00 94.31 153 ASP A CA 1
ATOM 1171 C C . ASP A 1 153 ? -1.635 1.956 16.101 1.00 94.31 153 ASP A C 1
ATOM 1173 O O . ASP A 1 153 ? -2.075 1.149 15.279 1.00 94.31 153 ASP A O 1
ATOM 1177 N N . PHE A 1 154 ? -0.424 2.509 15.987 1.00 90.62 154 PHE A N 1
ATOM 1178 C CA . PHE A 1 154 ? 0.473 2.349 14.838 1.00 90.62 154 PHE A CA 1
ATOM 1179 C C . PHE A 1 154 ? 1.507 1.230 15.031 1.00 90.62 154 PHE A C 1
ATOM 1181 O O . PHE A 1 154 ? 2.025 0.689 14.056 1.00 90.62 154 PHE A O 1
ATOM 1188 N N . LEU A 1 155 ? 1.771 0.822 16.277 1.00 88.50 155 LEU A N 1
ATOM 1189 C CA . LEU A 1 155 ? 2.776 -0.194 16.636 1.00 88.50 155 LEU A CA 1
ATOM 1190 C C . LEU A 1 155 ? 2.200 -1.619 16.739 1.00 88.50 155 LEU A C 1
ATOM 1192 O O . LEU A 1 155 ? 2.736 -2.492 17.427 1.00 88.50 155 LEU A O 1
ATOM 1196 N N . GLN A 1 156 ? 1.086 -1.873 16.055 1.00 88.44 156 GLN A N 1
ATOM 1197 C CA . GLN A 1 156 ? 0.414 -3.167 16.071 1.00 88.44 156 GLN A CA 1
ATOM 1198 C C . GLN A 1 156 ? 1.127 -4.207 15.186 1.00 88.44 156 GLN A C 1
ATOM 1200 O O . GLN A 1 156 ? 1.689 -3.874 14.142 1.00 88.44 156 GLN A O 1
ATOM 1205 N N . PRO A 1 157 ? 1.071 -5.508 15.534 1.00 76.88 157 PRO A N 1
ATOM 1206 C CA . PRO A 1 157 ? 1.652 -6.552 14.696 1.00 76.88 157 PRO A CA 1
ATOM 1207 C C . PRO A 1 157 ? 0.873 -6.700 13.380 1.00 76.88 157 PRO A C 1
ATOM 1209 O O . PRO A 1 157 ? -0.356 -6.680 13.386 1.00 76.88 157 PRO A O 1
ATOM 1212 N N . GLY A 1 158 ? 1.565 -6.962 12.265 1.00 70.38 158 GLY A N 1
ATOM 1213 C CA . GLY A 1 158 ? 0.969 -7.001 10.915 1.00 70.38 158 GLY A CA 1
ATOM 1214 C C . GLY A 1 158 ? -0.245 -7.925 10.742 1.00 70.38 158 GLY A C 1
ATOM 1215 O O . GLY A 1 158 ? -1.154 -7.621 9.978 1.00 70.38 158 GLY A O 1
ATOM 1216 N N . VAL A 1 159 ? -0.352 -9.002 11.528 1.00 77.88 159 VAL A N 1
ATOM 1217 C CA . VAL A 1 159 ? -1.537 -9.891 11.549 1.00 77.88 159 VAL A CA 1
ATOM 1218 C C . VAL A 1 159 ? -2.838 -9.190 11.987 1.00 77.88 159 VAL A C 1
ATOM 1220 O O . VAL A 1 159 ? -3.935 -9.736 11.828 1.00 77.88 159 VAL A O 1
ATOM 1223 N N . LYS A 1 160 ? -2.730 -7.992 12.576 1.00 82.62 160 LYS A N 1
ATOM 1224 C CA . LYS A 1 160 ? -3.851 -7.141 12.993 1.00 82.62 160 LYS A CA 1
ATOM 1225 C C . LYS A 1 160 ? -4.335 -6.193 11.896 1.00 82.62 160 LYS A C 1
ATOM 1227 O O . LYS A 1 160 ? -5.392 -5.595 12.092 1.00 82.62 160 LYS A O 1
ATOM 1232 N N . GLN A 1 161 ? -3.642 -6.100 10.758 1.00 83.31 161 GLN A N 1
ATOM 1233 C CA . GLN A 1 161 ? -4.109 -5.320 9.611 1.00 83.31 161 GLN A CA 1
ATOM 1234 C C . GLN A 1 161 ? -5.505 -5.786 9.188 1.00 83.31 161 GLN A C 1
ATOM 1236 O O . GLN A 1 161 ? -5.797 -6.985 9.114 1.00 83.31 161 GLN A O 1
ATOM 1241 N N . VAL A 1 162 ? -6.386 -4.821 8.937 1.00 90.62 162 VAL A N 1
ATOM 1242 C CA . VAL A 1 162 ? -7.738 -5.083 8.425 1.00 90.62 162 VAL A CA 1
ATOM 1243 C C . VAL A 1 162 ? -7.768 -5.054 6.901 1.00 90.62 162 VAL A C 1
ATOM 1245 O O . VAL A 1 162 ? -8.545 -5.790 6.288 1.00 90.62 162 VAL A O 1
ATOM 1248 N N . ALA A 1 163 ? -6.893 -4.244 6.311 1.00 90.19 163 ALA A N 1
ATOM 1249 C CA . ALA A 1 163 ? -6.626 -4.173 4.889 1.00 90.19 163 ALA A CA 1
ATOM 1250 C C . ALA A 1 163 ? -5.188 -3.693 4.670 1.00 90.19 163 ALA A C 1
ATOM 1252 O O . ALA A 1 163 ? -4.645 -2.959 5.493 1.00 90.19 163 ALA A O 1
ATOM 1253 N N . ALA A 1 164 ? -4.590 -4.096 3.561 1.00 91.44 164 ALA A N 1
ATOM 1254 C CA . ALA A 1 164 ? -3.315 -3.569 3.096 1.00 91.44 164 ALA A CA 1
ATOM 1255 C C . ALA A 1 164 ? -3.266 -3.664 1.581 1.00 91.44 164 ALA A C 1
ATOM 1257 O O . ALA A 1 164 ? -3.953 -4.498 0.990 1.00 91.44 164 ALA A O 1
ATOM 1258 N N . GLY A 1 165 ? -2.473 -2.825 0.945 1.00 91.44 165 GLY A N 1
ATOM 1259 C CA . GLY A 1 165 ? -2.424 -2.790 -0.499 1.00 91.44 165 GLY A CA 1
ATOM 1260 C C . GLY A 1 165 ? -1.311 -1.915 -1.020 1.00 91.44 165 GLY A C 1
ATOM 1261 O O . GLY A 1 165 ? -0.484 -1.397 -0.274 1.00 91.44 165 GLY A O 1
ATOM 1262 N N . TYR A 1 166 ? -1.306 -1.786 -2.333 1.00 94.31 166 TYR A N 1
ATOM 1263 C CA . TYR A 1 166 ? -0.407 -0.909 -3.045 1.00 94.31 166 TYR A CA 1
ATOM 1264 C C . TYR A 1 166 ? -1.081 -0.371 -4.305 1.00 94.31 166 TYR A C 1
ATOM 1266 O O . TYR A 1 166 ? -2.032 -0.955 -4.831 1.00 94.31 166 TYR A O 1
ATOM 1274 N N . ILE A 1 167 ? -0.559 0.740 -4.802 1.00 98.06 167 ILE A N 1
ATOM 1275 C CA . ILE A 1 167 ? -0.837 1.271 -6.128 1.00 98.06 167 ILE A CA 1
ATOM 1276 C C . ILE A 1 167 ? 0.449 1.162 -6.932 1.00 98.06 167 ILE A C 1
ATOM 1278 O O . ILE A 1 167 ? 1.493 1.579 -6.451 1.00 98.06 167 ILE A O 1
ATOM 1282 N N . VAL A 1 168 ? 0.385 0.602 -8.136 1.00 96.31 168 VAL A N 1
ATOM 1283 C CA . VAL A 1 168 ? 1.497 0.629 -9.091 1.00 96.31 168 VAL A CA 1
ATOM 1284 C C . VAL A 1 168 ? 1.213 1.682 -10.156 1.00 96.31 168 VAL A C 1
ATOM 1286 O O . VAL A 1 168 ? 0.173 1.625 -10.812 1.00 96.31 168 VAL A O 1
ATOM 1289 N N . TYR A 1 169 ? 2.137 2.626 -10.324 1.00 96.38 169 TYR A N 1
ATOM 1290 C CA . TYR A 1 169 ? 2.159 3.607 -11.408 1.00 96.38 169 TYR A CA 1
ATOM 1291 C C . TYR A 1 169 ? 3.105 3.078 -12.493 1.00 96.38 169 TYR A C 1
ATOM 1293 O O . TYR A 1 169 ? 4.303 3.363 -12.512 1.00 96.38 169 TYR A O 1
ATOM 1301 N N . GLY A 1 170 ? 2.580 2.185 -13.333 1.00 93.94 170 GLY A N 1
ATOM 1302 C CA . GLY A 1 170 ? 3.326 1.542 -14.416 1.00 93.94 170 GLY A CA 1
ATOM 1303 C C . GLY A 1 170 ? 2.813 1.954 -15.792 1.00 93.94 170 GLY A C 1
ATOM 1304 O O . GLY A 1 170 ? 2.313 3.056 -15.981 1.00 93.94 170 GLY A O 1
ATOM 1305 N N . SER A 1 171 ? 2.863 1.029 -16.755 1.00 93.19 171 SER A N 1
ATOM 1306 C CA . SER A 1 171 ? 2.236 1.222 -18.075 1.00 93.19 171 SER A CA 1
ATOM 1307 C C . SER A 1 171 ? 0.726 1.484 -17.995 1.00 93.19 171 SER A C 1
ATOM 1309 O O . SER A 1 171 ? 0.147 2.109 -18.878 1.00 93.19 171 SER A O 1
ATOM 1311 N N . SER A 1 172 ? 0.094 0.996 -16.931 1.00 94.81 172 SER A N 1
ATOM 1312 C CA . SER A 1 172 ? -1.236 1.384 -16.477 1.00 94.81 172 SER A CA 1
ATOM 1313 C C . SER A 1 172 ? -1.210 1.509 -14.961 1.00 94.81 172 SER A C 1
ATOM 1315 O O . SER A 1 172 ? -0.467 0.774 -14.303 1.00 94.81 172 SER A O 1
ATOM 1317 N N . THR A 1 173 ? -2.071 2.355 -14.406 1.00 97.81 173 THR A N 1
ATOM 1318 C CA . THR A 1 173 ? -2.168 2.512 -12.954 1.00 97.81 173 THR A CA 1
ATOM 1319 C C . THR A 1 173 ? -3.132 1.499 -12.363 1.00 97.81 173 THR A C 1
ATOM 1321 O O . THR A 1 173 ? -4.291 1.418 -12.776 1.00 97.81 173 THR A O 1
ATOM 1324 N N . MET A 1 174 ? -2.657 0.710 -11.399 1.00 97.56 174 MET A N 1
ATOM 1325 C CA . MET A 1 174 ? -3.463 -0.320 -10.744 1.00 97.56 174 MET A CA 1
ATOM 1326 C C . MET A 1 174 ? -3.416 -0.199 -9.229 1.00 97.56 174 MET A C 1
ATOM 1328 O O . MET A 1 174 ? -2.338 -0.146 -8.648 1.00 97.56 174 MET A O 1
ATOM 1332 N N . LEU A 1 175 ? -4.586 -0.235 -8.594 1.00 98.12 175 LEU A N 1
ATOM 1333 C CA . LEU A 1 175 ? -4.742 -0.370 -7.151 1.00 98.12 175 LEU A CA 1
ATOM 1334 C C . LEU A 1 175 ? -4.999 -1.840 -6.826 1.00 98.12 175 LEU A C 1
ATOM 1336 O O . LEU A 1 175 ? -5.959 -2.434 -7.315 1.00 98.12 175 LEU A O 1
ATOM 1340 N N . VAL A 1 176 ? -4.158 -2.429 -5.984 1.00 94.69 176 VAL A N 1
ATOM 1341 C CA . VAL A 1 176 ? -4.318 -3.796 -5.486 1.00 94.69 176 VAL A CA 1
ATOM 1342 C C . VAL A 1 176 ? -4.436 -3.743 -3.976 1.00 94.69 176 VAL A C 1
ATOM 1344 O O . VAL A 1 176 ? -3.561 -3.209 -3.304 1.00 94.69 176 VAL A O 1
ATOM 1347 N N . TYR A 1 177 ? -5.496 -4.325 -3.422 1.00 93.06 177 TYR A N 1
ATOM 1348 C CA . TYR A 1 177 ? -5.635 -4.425 -1.974 1.00 93.06 177 TYR A CA 1
ATOM 1349 C C . TYR A 1 177 ? -6.094 -5.812 -1.537 1.00 93.06 177 TYR A C 1
ATOM 1351 O O . TYR A 1 177 ? -6.780 -6.546 -2.254 1.00 93.06 177 TYR A O 1
ATOM 1359 N N . ALA A 1 178 ? -5.686 -6.162 -0.327 1.00 85.69 178 ALA A N 1
ATOM 1360 C CA . ALA A 1 178 ? -5.951 -7.409 0.348 1.00 85.69 178 ALA A CA 1
ATOM 1361 C C . ALA A 1 178 ? -6.753 -7.155 1.624 1.00 85.69 178 ALA A C 1
ATOM 1363 O O . ALA A 1 178 ? -6.528 -6.193 2.357 1.00 85.69 178 ALA A O 1
ATOM 1364 N N . THR A 1 179 ? -7.667 -8.072 1.910 1.00 86.50 179 THR A N 1
ATOM 1365 C CA . THR A 1 179 ? -8.334 -8.211 3.210 1.00 86.50 179 THR A CA 1
ATOM 1366 C C . THR A 1 179 ? -8.305 -9.683 3.606 1.00 86.50 179 THR A C 1
ATOM 1368 O O . THR A 1 179 ? -7.869 -10.538 2.833 1.00 86.50 179 THR A O 1
ATOM 1371 N N . ARG A 1 180 ? -8.869 -10.035 4.766 1.00 79.62 180 ARG A N 1
ATOM 1372 C CA . ARG A 1 180 ? -9.040 -11.449 5.155 1.00 79.62 180 ARG A CA 1
ATOM 1373 C C . ARG A 1 180 ? -9.869 -12.288 4.172 1.00 79.62 180 ARG A C 1
ATOM 1375 O O . ARG A 1 180 ? -9.886 -13.505 4.304 1.00 79.62 180 ARG A O 1
ATOM 1382 N N . ARG A 1 181 ? -10.577 -11.664 3.223 1.00 80.06 181 ARG A N 1
ATOM 1383 C CA . ARG A 1 181 ? -11.432 -12.350 2.240 1.00 80.06 181 ARG A CA 1
ATOM 1384 C C . ARG A 1 181 ? -10.741 -12.603 0.899 1.00 80.06 181 ARG A C 1
ATOM 1386 O O . ARG A 1 181 ? -11.324 -13.278 0.061 1.00 80.06 181 ARG A O 1
ATOM 1393 N N . GLY A 1 182 ? -9.540 -12.064 0.690 1.00 83.19 182 GLY A N 1
ATOM 1394 C CA . GLY A 1 182 ? -8.789 -12.224 -0.554 1.00 83.19 182 GLY A CA 1
ATOM 1395 C C . GLY A 1 182 ? -8.157 -10.927 -1.046 1.00 83.19 182 GLY A C 1
ATOM 1396 O O . GLY A 1 182 ? -8.188 -9.900 -0.361 1.00 83.19 182 GLY A O 1
ATOM 1397 N N . VAL A 1 183 ? -7.591 -11.004 -2.250 1.00 88.62 183 VAL A N 1
ATOM 1398 C CA . VAL A 1 183 ? -6.849 -9.929 -2.920 1.00 88.62 183 VAL A CA 1
ATOM 1399 C C . VAL A 1 183 ? -7.566 -9.556 -4.211 1.00 88.62 183 VAL A C 1
ATOM 1401 O O . VAL A 1 183 ? -7.952 -10.439 -4.971 1.00 88.62 183 VAL A O 1
ATOM 1404 N N . ASN A 1 184 ? -7.756 -8.265 -4.473 1.00 92.50 184 ASN A N 1
ATOM 1405 C CA . ASN A 1 184 ? -8.411 -7.783 -5.691 1.00 92.50 184 ASN A CA 1
ATOM 1406 C C . ASN A 1 184 ? -7.610 -6.633 -6.306 1.00 92.50 184 ASN A C 1
ATOM 1408 O O . ASN A 1 184 ? -7.053 -5.810 -5.578 1.00 92.50 184 ASN A O 1
ATOM 1412 N N . GLY A 1 185 ? -7.563 -6.591 -7.637 1.00 95.81 185 GLY A N 1
ATOM 1413 C CA . GLY A 1 185 ? -6.888 -5.559 -8.418 1.00 95.81 185 GLY A CA 1
ATOM 1414 C C . GLY A 1 185 ? -7.857 -4.763 -9.288 1.00 95.81 185 GLY A C 1
ATOM 1415 O O . GLY A 1 185 ? -8.728 -5.328 -9.954 1.00 95.81 185 G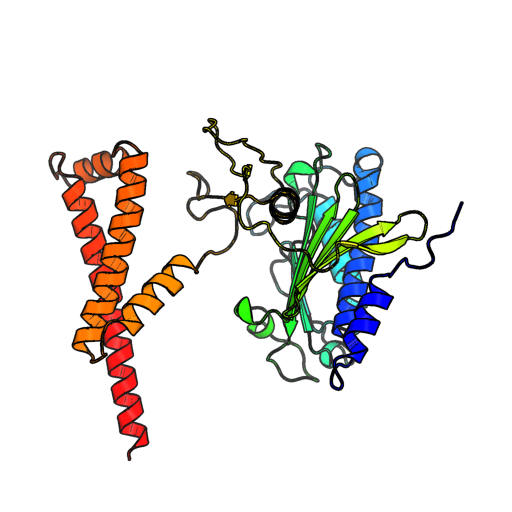LY A O 1
ATOM 1416 N N . PHE A 1 186 ? -7.668 -3.449 -9.291 1.00 97.81 186 PHE A N 1
ATOM 1417 C CA . PHE A 1 186 ? -8.468 -2.475 -10.016 1.00 97.81 186 PHE A CA 1
ATOM 1418 C C . PHE A 1 186 ? -7.553 -1.659 -10.916 1.00 97.81 186 PHE A C 1
ATOM 1420 O O . PHE A 1 186 ? -6.532 -1.153 -10.460 1.00 97.81 186 PHE A O 1
ATOM 1427 N N . THR A 1 187 ? -7.919 -1.508 -12.181 1.00 97.56 187 THR A N 1
ATOM 1428 C CA . THR A 1 187 ? -7.185 -0.678 -13.138 1.00 97.56 187 THR A CA 1
ATOM 1429 C C . THR A 1 187 ? -7.874 0.673 -13.250 1.00 97.56 187 THR A C 1
ATOM 1431 O O . THR A 1 187 ? -9.096 0.733 -13.371 1.00 97.56 187 THR A O 1
ATOM 1434 N N . LEU A 1 188 ? -7.100 1.755 -13.188 1.00 97.44 188 LEU A N 1
ATOM 1435 C CA . LEU A 1 188 ? -7.603 3.102 -13.420 1.00 97.44 188 LEU A CA 1
ATOM 1436 C C . LEU A 1 188 ? -7.966 3.257 -14.899 1.00 97.44 188 LEU A C 1
ATOM 1438 O O . LEU A 1 188 ? -7.101 3.089 -15.756 1.00 97.44 188 LEU A O 1
ATOM 1442 N N . ASP A 1 189 ? -9.216 3.613 -15.184 1.00 95.25 189 ASP A N 1
ATOM 1443 C CA . ASP A 1 189 ? -9.616 4.155 -16.480 1.00 95.25 189 ASP A CA 1
ATOM 1444 C C . ASP A 1 189 ? -9.439 5.684 -16.442 1.00 95.25 189 ASP A C 1
ATOM 1446 O O . ASP A 1 189 ? -10.200 6.368 -15.747 1.00 95.25 189 ASP A O 1
ATOM 1450 N N . PRO A 1 190 ? -8.449 6.251 -17.157 1.00 91.56 190 PRO A N 1
ATOM 1451 C CA . PRO A 1 190 ? -8.188 7.686 -17.118 1.00 91.56 190 PRO A CA 1
ATOM 1452 C C . PRO A 1 190 ? -9.291 8.531 -17.764 1.00 91.56 190 PRO A C 1
ATOM 1454 O O . PRO A 1 190 ? -9.395 9.711 -17.442 1.00 91.56 190 PRO A O 1
ATOM 1457 N N . GLN A 1 191 ? -10.105 7.965 -18.665 1.00 91.25 191 GLN A N 1
ATOM 1458 C CA . GLN A 1 191 ? -11.132 8.725 -19.389 1.00 91.25 191 GLN A CA 1
ATOM 1459 C C . GLN A 1 191 ? -12.315 9.080 -18.491 1.00 91.25 191 GLN A C 1
ATOM 1461 O O . GLN A 1 191 ? -12.889 10.159 -18.619 1.00 91.25 191 GLN A O 1
ATOM 1466 N N . ILE A 1 192 ? -12.666 8.176 -17.577 1.00 91.88 192 ILE A N 1
ATOM 1467 C CA . ILE A 1 192 ? -13.743 8.383 -16.599 1.00 91.88 192 ILE A CA 1
ATOM 1468 C C . ILE A 1 192 ? -13.213 8.690 -15.195 1.00 91.88 192 ILE A C 1
ATOM 1470 O O . ILE A 1 192 ? -13.970 9.126 -14.334 1.00 91.88 192 ILE A O 1
ATOM 1474 N N . GLY A 1 193 ? -11.915 8.482 -14.959 1.00 93.69 193 GLY A N 1
ATOM 1475 C CA . GLY A 1 193 ? -11.269 8.744 -13.679 1.00 93.69 193 GLY A CA 1
ATOM 1476 C C . GLY A 1 193 ? -11.668 7.757 -12.583 1.00 93.69 193 GLY A C 1
ATOM 1477 O O . GLY A 1 193 ? -11.732 8.156 -11.421 1.00 93.69 193 GLY A O 1
ATOM 1478 N N . GLU A 1 194 ? -11.925 6.490 -12.923 1.00 95.56 194 GLU A N 1
ATOM 1479 C CA . GLU A 1 194 ? -12.395 5.470 -11.976 1.00 95.56 194 GLU A CA 1
ATOM 1480 C C . GLU A 1 194 ? -11.523 4.215 -11.953 1.00 95.56 194 GLU A C 1
ATOM 1482 O O . GLU A 1 194 ? -11.079 3.711 -12.985 1.00 95.56 194 GLU A O 1
ATOM 1487 N N . PHE A 1 195 ? -11.308 3.679 -10.749 1.00 97.75 195 PHE A N 1
ATOM 1488 C CA . PHE A 1 195 ? -10.674 2.376 -10.563 1.00 97.75 195 PHE A CA 1
ATOM 1489 C C . PHE A 1 195 ? -11.703 1.276 -10.811 1.00 97.75 195 PHE A C 1
ATOM 1491 O O . PHE A 1 195 ? -12.638 1.098 -10.033 1.00 97.75 195 PHE A O 1
ATOM 1498 N N . CYS A 1 196 ? -11.513 0.526 -11.889 1.00 96.38 196 CYS A N 1
ATOM 1499 C CA . CYS A 1 196 ? -12.425 -0.513 -12.344 1.00 96.38 196 CYS A CA 1
ATOM 1500 C C . CYS A 1 196 ? -11.850 -1.895 -12.036 1.00 96.38 196 CYS A C 1
ATOM 1502 O O . CYS A 1 196 ? -10.675 -2.154 -12.302 1.00 96.38 196 CYS A O 1
ATOM 1504 N N . LEU A 1 197 ? -12.666 -2.792 -11.480 1.00 96.12 197 LEU A N 1
ATOM 1505 C CA . LEU A 1 197 ? -12.259 -4.154 -11.155 1.00 96.12 197 LEU A CA 1
ATOM 1506 C C . LEU A 1 197 ? -11.787 -4.865 -12.424 1.00 96.12 197 LEU A C 1
ATOM 1508 O O . LEU A 1 197 ? -12.565 -5.104 -13.344 1.00 96.12 197 LEU A O 1
ATOM 1512 N N . SER A 1 198 ? -10.510 -5.226 -12.445 1.00 94.81 198 SER A N 1
ATOM 1513 C CA . SER A 1 198 ? -9.875 -5.903 -13.577 1.00 94.81 198 SER A CA 1
ATOM 1514 C C . SER A 1 198 ? -9.336 -7.280 -13.196 1.00 94.81 198 SER A C 1
ATOM 1516 O O . SER A 1 198 ? -9.238 -8.157 -14.050 1.00 94.81 198 SER A O 1
ATOM 1518 N N . HIS A 1 199 ? -9.025 -7.495 -11.912 1.00 93.06 199 HIS A N 1
ATOM 1519 C CA . HIS A 1 199 ? -8.418 -8.724 -11.404 1.00 93.06 199 HIS A CA 1
ATOM 1520 C C . HIS A 1 199 ? -9.095 -9.168 -10.092 1.00 93.06 199 HIS A C 1
ATOM 1522 O O . HIS A 1 199 ? -8.597 -8.868 -9.003 1.00 93.06 199 HIS A O 1
ATOM 1528 N N . PRO A 1 200 ? -10.248 -9.857 -10.156 1.00 92.06 200 PRO A N 1
ATOM 1529 C CA . PRO A 1 200 ? -10.905 -10.392 -8.966 1.00 92.06 200 PRO A CA 1
ATOM 1530 C C . PRO A 1 200 ? -10.139 -11.587 -8.384 1.00 92.06 200 PRO A C 1
ATOM 1532 O O . PRO A 1 200 ? -9.654 -12.433 -9.132 1.00 92.06 200 PRO A O 1
ATOM 1535 N N . ASN A 1 201 ? -10.100 -11.693 -7.051 1.00 88.50 201 ASN A N 1
ATOM 1536 C CA . ASN A 1 201 ? -9.575 -12.852 -6.315 1.00 88.50 201 ASN A CA 1
ATOM 1537 C C . ASN A 1 201 ? -8.189 -13.326 -6.801 1.00 88.50 201 ASN A C 1
ATOM 1539 O O . ASN A 1 201 ? -7.996 -14.492 -7.146 1.00 88.50 201 ASN A O 1
ATOM 1543 N N . ILE A 1 202 ? -7.227 -12.403 -6.846 1.00 83.19 202 ILE A N 1
ATOM 1544 C CA . ILE A 1 202 ? -5.852 -12.686 -7.261 1.00 83.19 202 ILE A CA 1
ATOM 1545 C C . ILE A 1 202 ? -5.256 -13.759 -6.345 1.00 83.19 202 ILE A C 1
ATOM 1547 O O . ILE A 1 202 ? -5.265 -13.628 -5.119 1.00 83.19 202 ILE A O 1
ATOM 1551 N N . GLN A 1 203 ? -4.686 -14.797 -6.953 1.00 79.62 203 GLN A N 1
ATOM 1552 C CA . GLN A 1 203 ? -3.928 -15.836 -6.266 1.00 79.62 203 GLN A CA 1
ATOM 1553 C C . GLN A 1 203 ? -2.542 -15.932 -6.887 1.00 79.62 203 GLN A C 1
ATOM 1555 O O . GLN A 1 203 ? -2.409 -16.018 -8.108 1.00 79.62 203 GLN A O 1
ATOM 1560 N N . CYS A 1 204 ? -1.516 -15.934 -6.038 1.00 75.75 204 CYS A N 1
ATOM 1561 C CA . CYS A 1 204 ? -0.162 -16.199 -6.497 1.00 75.75 204 CYS A CA 1
ATOM 1562 C C . CYS A 1 204 ? -0.073 -17.660 -6.978 1.00 75.75 204 CYS A C 1
ATOM 1564 O O . CYS A 1 204 ? -0.496 -18.555 -6.237 1.00 75.75 204 CYS A O 1
ATOM 1566 N N . PRO A 1 205 ? 0.467 -17.929 -8.180 1.00 72.75 205 PRO A N 1
ATOM 1567 C CA . PRO A 1 205 ? 0.712 -19.290 -8.639 1.00 72.75 205 PRO A CA 1
ATOM 1568 C C . PRO A 1 205 ? 1.576 -20.085 -7.648 1.00 72.75 205 PRO A C 1
ATOM 1570 O O . PRO A 1 205 ? 2.527 -19.558 -7.074 1.00 72.75 205 PRO A O 1
ATOM 1573 N N . SER A 1 206 ? 1.287 -21.379 -7.482 1.00 67.44 206 SER A N 1
ATOM 1574 C CA . SER A 1 206 ? 2.017 -22.258 -6.552 1.00 67.44 206 SER A CA 1
ATOM 1575 C C . SER A 1 206 ? 3.484 -22.491 -6.935 1.00 67.44 206 SER A C 1
ATOM 1577 O O . SER A 1 206 ? 4.264 -22.986 -6.124 1.00 67.44 206 SER A O 1
ATOM 1579 N N . SER A 1 207 ? 3.867 -22.165 -8.171 1.00 57.12 207 SER A N 1
ATOM 1580 C CA . SER A 1 207 ? 5.243 -22.191 -8.658 1.00 57.12 207 SER A CA 1
ATOM 1581 C C . SER A 1 207 ? 5.501 -21.013 -9.599 1.00 57.12 207 SER A C 1
ATOM 1583 O O . SER A 1 207 ? 4.591 -20.493 -10.243 1.00 57.12 207 SER A O 1
ATOM 1585 N N . GLY A 1 208 ? 6.757 -20.579 -9.678 1.00 67.31 208 GLY A N 1
ATOM 1586 C CA . GLY A 1 208 ? 7.192 -19.481 -10.535 1.00 67.31 208 GLY A CA 1
ATOM 1587 C C . GLY A 1 208 ? 8.602 -19.725 -11.055 1.00 67.31 208 GLY A C 1
ATOM 1588 O O . GLY A 1 208 ? 9.387 -20.433 -10.430 1.00 67.31 208 GLY A O 1
ATOM 1589 N N . LYS A 1 209 ? 8.922 -19.148 -12.216 1.00 70.06 209 LYS A N 1
ATOM 1590 C CA . LYS A 1 209 ? 10.259 -19.237 -12.841 1.00 70.06 209 LYS A CA 1
ATOM 1591 C C . LYS A 1 209 ? 11.066 -17.939 -12.714 1.00 70.06 209 LYS A C 1
ATOM 1593 O O . LYS A 1 209 ? 12.132 -17.814 -13.312 1.00 70.06 209 LYS A O 1
ATOM 1598 N N . ILE A 1 210 ? 10.529 -16.968 -11.977 1.00 65.38 210 ILE A N 1
ATOM 1599 C CA . ILE A 1 210 ? 11.086 -15.626 -11.827 1.00 65.38 210 ILE A CA 1
ATOM 1600 C C . ILE A 1 210 ? 11.670 -15.495 -10.425 1.00 65.38 210 ILE A C 1
ATOM 1602 O O . ILE A 1 210 ? 11.009 -15.817 -9.435 1.00 65.38 210 ILE A O 1
ATOM 1606 N N . TYR A 1 211 ? 12.887 -14.970 -10.355 1.00 68.69 211 TYR A N 1
ATOM 1607 C CA . TYR A 1 211 ? 13.465 -14.474 -9.116 1.00 68.69 211 TYR A CA 1
ATOM 1608 C C . TYR A 1 211 ? 13.864 -13.012 -9.296 1.00 68.69 211 TYR A C 1
ATOM 1610 O O . TYR A 1 211 ? 14.332 -12.598 -10.363 1.00 68.69 211 TYR A O 1
ATOM 1618 N N . SER A 1 212 ? 13.643 -12.240 -8.243 1.00 66.38 212 SER A N 1
ATOM 1619 C CA . SER A 1 212 ? 13.824 -10.799 -8.238 1.00 66.38 212 SER A CA 1
ATOM 1620 C C . SER A 1 212 ? 14.768 -10.431 -7.108 1.00 66.38 212 SER A C 1
ATOM 1622 O O . SER A 1 212 ? 14.377 -10.422 -5.943 1.00 66.38 212 SER A O 1
ATOM 1624 N N . VAL A 1 213 ? 16.025 -10.184 -7.461 1.00 70.44 213 VAL A N 1
ATOM 1625 C CA . VAL A 1 213 ? 17.089 -9.825 -6.526 1.00 70.44 213 VAL A CA 1
ATOM 1626 C C . VAL A 1 213 ? 18.073 -8.890 -7.212 1.00 70.44 213 VAL A C 1
ATOM 1628 O O . VAL A 1 213 ? 18.367 -9.044 -8.404 1.00 70.44 213 VAL A O 1
ATOM 1631 N N . ASN A 1 214 ? 18.606 -7.949 -6.443 1.00 68.62 214 ASN A N 1
ATOM 1632 C CA . ASN A 1 214 ? 19.745 -7.153 -6.859 1.00 68.62 214 ASN A CA 1
ATOM 1633 C C . ASN A 1 214 ? 21.034 -7.974 -6.682 1.00 68.62 214 ASN A C 1
ATOM 1635 O O . ASN A 1 214 ? 21.667 -7.917 -5.631 1.00 68.62 214 ASN A O 1
ATOM 1639 N N . HIS A 1 215 ? 21.381 -8.804 -7.668 1.00 64.56 215 HIS A N 1
ATOM 1640 C CA . HIS A 1 215 ? 22.669 -9.504 -7.726 1.00 64.56 215 HIS A CA 1
ATOM 1641 C C . HIS A 1 215 ? 23.491 -8.985 -8.907 1.00 64.56 215 HIS A C 1
ATOM 1643 O O . HIS A 1 215 ? 22.961 -8.830 -10.008 1.00 64.56 215 HIS A O 1
ATOM 1649 N N . ALA A 1 216 ? 24.794 -8.788 -8.677 1.00 54.38 216 ALA A N 1
ATOM 1650 C CA . ALA A 1 216 ? 25.759 -8.376 -9.697 1.00 54.38 216 ALA A CA 1
ATOM 1651 C C . ALA A 1 216 ? 26.088 -9.486 -10.720 1.00 54.38 216 ALA A C 1
ATOM 1653 O O . ALA A 1 216 ? 26.653 -9.193 -11.770 1.00 54.38 216 ALA A O 1
ATOM 1654 N N . THR A 1 217 ? 25.738 -10.751 -10.452 1.00 45.00 217 THR A N 1
ATOM 1655 C CA . THR A 1 217 ? 26.002 -11.888 -11.351 1.00 45.00 217 THR A CA 1
ATOM 1656 C C . THR A 1 217 ? 24.816 -12.864 -11.414 1.00 45.00 217 THR A C 1
ATOM 1658 O O . THR A 1 217 ? 24.171 -13.169 -10.408 1.00 45.00 217 THR A O 1
ATOM 1661 N N . GLY A 1 218 ? 24.489 -13.303 -12.636 1.00 41.78 218 GLY A N 1
ATOM 1662 C CA . GLY A 1 218 ? 23.274 -14.056 -12.976 1.00 41.78 218 GLY A CA 1
ATOM 1663 C C . GLY A 1 218 ? 23.334 -15.552 -12.643 1.00 41.78 218 GLY A C 1
ATOM 1664 O O . GLY A 1 218 ? 24.381 -16.184 -12.753 1.00 41.78 218 GLY A O 1
ATOM 1665 N N . GLY A 1 219 ? 22.188 -16.117 -12.245 1.00 50.38 219 GLY A N 1
ATOM 1666 C CA . GLY A 1 219 ? 21.991 -17.549 -11.973 1.00 50.38 219 GLY A CA 1
ATOM 1667 C C . GLY A 1 219 ? 21.153 -18.266 -13.052 1.00 50.38 219 GLY A C 1
ATOM 1668 O O . GLY A 1 219 ? 20.856 -17.675 -14.088 1.00 50.38 219 GLY A O 1
ATOM 1669 N N . PRO A 1 220 ? 20.725 -19.528 -12.824 1.00 43.34 220 PRO A N 1
ATOM 1670 C CA . PRO A 1 220 ? 20.036 -20.358 -13.829 1.00 43.34 220 PRO A CA 1
ATOM 1671 C C . PRO A 1 220 ? 18.567 -19.972 -14.091 1.00 43.3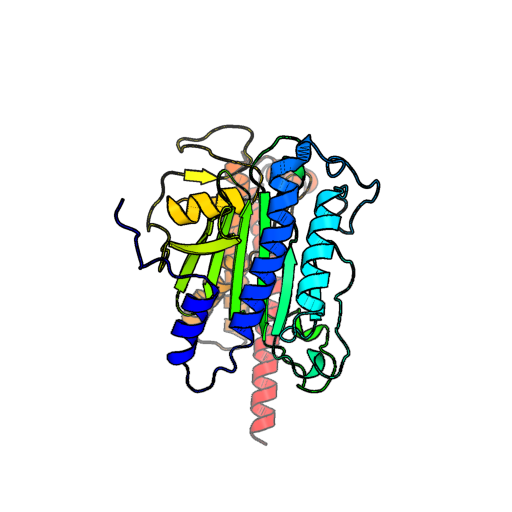4 220 PRO A C 1
ATOM 1673 O O . PRO A 1 220 ? 17.943 -20.496 -15.012 1.00 43.34 220 PRO A O 1
ATOM 1676 N N . TYR A 1 221 ? 17.990 -19.086 -13.276 1.00 49.94 221 TYR A N 1
ATOM 1677 C CA . TYR A 1 221 ? 16.628 -18.576 -13.447 1.00 49.94 221 TYR A CA 1
ATOM 1678 C C . TYR A 1 221 ? 16.627 -17.270 -14.249 1.00 49.94 221 TYR A C 1
ATOM 1680 O O . TYR A 1 221 ? 17.651 -16.612 -14.411 1.00 49.94 221 TYR A O 1
ATOM 1688 N N . THR A 1 222 ? 15.461 -16.844 -14.740 1.00 47.03 222 THR A N 1
ATOM 1689 C CA . THR A 1 222 ? 15.351 -15.527 -15.377 1.00 47.03 222 THR A CA 1
ATOM 1690 C C . THR A 1 222 ? 15.380 -14.432 -14.312 1.00 47.03 222 THR A C 1
ATOM 1692 O O . THR A 1 222 ? 14.416 -14.274 -13.561 1.00 47.03 222 THR A O 1
ATOM 1695 N N . GLN A 1 223 ? 16.472 -13.664 -14.266 1.00 61.69 223 GLN A N 1
ATOM 1696 C CA . GLN A 1 223 ? 16.590 -12.500 -13.390 1.00 61.69 223 GLN A CA 1
ATOM 1697 C C . GLN A 1 223 ? 15.694 -11.371 -13.904 1.00 61.69 223 GLN A C 1
ATOM 1699 O O . GLN A 1 223 ? 15.742 -10.990 -15.082 1.00 61.69 223 GLN A O 1
ATOM 1704 N N . ARG A 1 224 ? 14.866 -10.823 -13.016 1.00 62.03 224 ARG A N 1
ATOM 1705 C CA . ARG A 1 224 ? 14.130 -9.576 -13.243 1.00 62.03 224 ARG A CA 1
ATOM 1706 C C . ARG A 1 224 ? 14.180 -8.755 -11.970 1.00 62.03 224 ARG A C 1
ATOM 1708 O O . ARG A 1 224 ? 13.666 -9.191 -10.950 1.00 62.03 224 ARG A O 1
ATOM 1715 N N . TYR A 1 225 ? 14.788 -7.584 -12.037 1.00 74.69 225 TYR A N 1
ATOM 1716 C CA . TYR A 1 225 ? 14.861 -6.662 -10.916 1.00 74.69 225 TYR A CA 1
ATOM 1717 C C . TYR A 1 225 ? 14.571 -5.267 -11.455 1.00 74.69 225 TYR A C 1
ATOM 1719 O O . TYR A 1 225 ? 15.375 -4.721 -12.204 1.00 74.69 225 TYR A O 1
ATOM 1727 N N . ILE A 1 226 ? 13.371 -4.764 -11.169 1.00 76.69 226 ILE A N 1
ATOM 1728 C CA . ILE A 1 226 ? 12.921 -3.445 -11.631 1.00 76.69 226 ILE A CA 1
ATOM 1729 C C . ILE A 1 226 ? 13.516 -2.352 -10.735 1.00 76.69 226 ILE A C 1
ATOM 1731 O O . ILE A 1 226 ? 13.743 -1.236 -11.189 1.00 76.69 226 ILE A O 1
ATOM 1735 N N . GLY A 1 227 ? 13.791 -2.670 -9.467 1.00 70.50 227 GLY A N 1
ATOM 1736 C CA . GLY A 1 227 ? 14.317 -1.701 -8.503 1.00 70.50 227 GLY A CA 1
ATOM 1737 C C . GLY A 1 227 ? 13.235 -0.878 -7.796 1.00 70.50 227 GLY A C 1
ATOM 1738 O O . GLY A 1 227 ? 13.573 -0.033 -6.980 1.00 70.50 227 GLY A O 1
ATOM 1739 N N . SER A 1 228 ? 11.954 -1.168 -8.057 1.00 75.75 228 SER A N 1
ATOM 1740 C CA . SER A 1 228 ? 10.806 -0.766 -7.230 1.00 75.75 228 SER A CA 1
ATOM 1741 C C . SER A 1 228 ? 10.185 -2.024 -6.629 1.00 75.75 228 SER A C 1
ATOM 1743 O O . SER A 1 228 ? 9.871 -2.977 -7.358 1.00 75.75 228 SER A O 1
ATOM 1745 N N . MET A 1 229 ? 9.997 -2.032 -5.306 1.00 74.69 229 MET A N 1
ATOM 1746 C CA . MET A 1 229 ? 9.405 -3.166 -4.603 1.00 74.69 229 MET A CA 1
ATOM 1747 C C . MET A 1 229 ? 7.989 -3.425 -5.111 1.00 74.69 229 MET A C 1
ATOM 1749 O O . MET A 1 229 ? 7.650 -4.575 -5.390 1.00 74.69 229 MET A O 1
ATOM 1753 N N . VAL A 1 230 ? 7.178 -2.380 -5.279 1.00 76.69 230 VAL A N 1
ATOM 1754 C CA . VAL A 1 230 ? 5.803 -2.497 -5.775 1.00 76.69 230 VAL A CA 1
ATOM 1755 C C . VAL A 1 230 ? 5.775 -3.164 -7.147 1.00 76.69 230 VAL A C 1
ATOM 1757 O O . VAL A 1 230 ? 5.014 -4.112 -7.353 1.00 76.69 230 VAL A O 1
ATOM 1760 N N . ALA A 1 231 ? 6.634 -2.737 -8.074 1.00 78.00 231 ALA A N 1
ATOM 1761 C CA . ALA A 1 231 ? 6.670 -3.295 -9.422 1.00 78.00 231 ALA A CA 1
ATOM 1762 C C . ALA A 1 231 ? 7.130 -4.769 -9.441 1.00 78.00 231 ALA A C 1
ATOM 1764 O O . ALA A 1 231 ? 6.533 -5.612 -10.124 1.00 78.00 231 ALA A O 1
ATOM 1765 N N . ASP A 1 232 ? 8.170 -5.108 -8.671 1.00 73.88 232 ASP A N 1
ATOM 1766 C CA . ASP A 1 232 ? 8.684 -6.477 -8.582 1.00 73.88 232 ASP A CA 1
ATOM 1767 C C . ASP A 1 232 ? 7.708 -7.426 -7.862 1.00 73.88 232 ASP A C 1
ATOM 1769 O O . ASP A 1 232 ? 7.486 -8.552 -8.325 1.00 73.88 232 ASP A O 1
ATOM 1773 N N . VAL A 1 233 ? 7.074 -6.973 -6.776 1.00 74.75 233 VAL A N 1
ATOM 1774 C CA . VAL A 1 233 ? 6.051 -7.729 -6.037 1.00 74.75 233 VAL A CA 1
ATOM 1775 C C . VAL A 1 233 ? 4.796 -7.918 -6.884 1.00 74.75 233 VAL A C 1
ATOM 1777 O O . VAL A 1 233 ? 4.279 -9.034 -6.942 1.00 74.75 233 VAL A O 1
ATOM 1780 N N . HIS A 1 234 ? 4.331 -6.884 -7.591 1.00 83.69 234 HIS A N 1
ATOM 1781 C CA . HIS A 1 234 ? 3.163 -6.984 -8.468 1.00 83.69 234 HIS A CA 1
ATOM 1782 C C . HIS A 1 234 ? 3.370 -8.032 -9.566 1.00 83.69 234 HIS A C 1
ATOM 1784 O O . HIS A 1 234 ? 2.532 -8.918 -9.754 1.00 83.69 234 HIS A O 1
ATOM 1790 N N . ARG A 1 235 ? 4.525 -8.008 -10.246 1.00 85.19 235 ARG A N 1
ATOM 1791 C CA . ARG A 1 235 ? 4.861 -9.022 -11.256 1.00 85.19 235 ARG A CA 1
ATOM 1792 C C . ARG A 1 235 ? 4.834 -10.428 -10.662 1.00 85.19 235 ARG A C 1
ATOM 1794 O O . ARG A 1 235 ? 4.246 -11.326 -11.264 1.00 85.19 235 ARG A O 1
ATOM 1801 N N . ASN A 1 236 ? 5.471 -10.622 -9.509 1.00 74.94 236 ASN A N 1
ATOM 1802 C CA . ASN A 1 236 ? 5.570 -11.936 -8.879 1.00 74.94 236 ASN A CA 1
ATOM 1803 C C . ASN A 1 236 ? 4.212 -12.435 -8.369 1.00 74.94 236 ASN A C 1
ATOM 1805 O O . ASN A 1 236 ? 3.939 -13.626 -8.478 1.00 74.94 236 ASN A O 1
ATOM 1809 N N . LEU A 1 237 ? 3.336 -11.542 -7.902 1.00 75.88 237 LEU A N 1
ATOM 1810 C CA . LEU A 1 237 ? 1.965 -11.882 -7.522 1.00 75.88 237 LEU A CA 1
ATOM 1811 C C . LEU A 1 237 ? 1.165 -12.444 -8.709 1.00 75.88 237 LEU A C 1
ATOM 1813 O O . LEU A 1 237 ? 0.414 -13.398 -8.539 1.00 75.88 237 LEU A O 1
ATOM 1817 N N . ILE A 1 238 ? 1.338 -11.878 -9.907 1.00 79.12 238 ILE A N 1
ATOM 1818 C CA . ILE A 1 238 ? 0.589 -12.283 -11.108 1.00 79.12 238 ILE A CA 1
ATOM 1819 C C . ILE A 1 238 ? 1.227 -13.481 -11.824 1.00 79.12 238 ILE A C 1
ATOM 1821 O O . ILE A 1 238 ? 0.526 -14.357 -12.327 1.00 79.12 238 ILE A O 1
ATOM 1825 N N . LYS A 1 239 ? 2.558 -13.518 -11.928 1.00 72.50 239 LYS A N 1
ATOM 1826 C CA . LYS A 1 239 ? 3.288 -14.524 -12.722 1.00 72.50 239 LYS A CA 1
ATOM 1827 C C . LYS A 1 239 ? 3.857 -15.675 -11.897 1.00 72.50 239 LYS A C 1
ATOM 1829 O O . LYS A 1 239 ? 4.313 -16.654 -12.485 1.00 72.50 239 LYS A O 1
ATOM 1834 N N . GLY A 1 240 ? 3.828 -15.568 -10.572 1.00 59.31 240 GLY A N 1
ATOM 1835 C CA . GLY A 1 240 ? 4.558 -16.454 -9.677 1.00 59.31 240 GLY A CA 1
ATOM 1836 C C . GLY A 1 240 ? 6.053 -16.130 -9.686 1.00 59.31 240 GLY A C 1
ATOM 1837 O O . GLY A 1 240 ? 6.660 -15.861 -10.726 1.00 59.31 240 GLY A O 1
ATOM 1838 N N . GLY A 1 241 ? 6.676 -16.171 -8.516 1.00 65.44 241 GLY A N 1
ATOM 1839 C CA . GLY A 1 241 ? 8.099 -15.896 -8.366 1.00 65.44 241 GLY A CA 1
ATOM 1840 C C . GLY A 1 241 ? 8.460 -15.521 -6.940 1.00 65.44 241 GLY A C 1
ATOM 1841 O O . GLY A 1 241 ? 7.597 -15.449 -6.066 1.00 65.44 241 GLY A O 1
ATOM 1842 N N . ILE A 1 242 ? 9.745 -15.277 -6.711 1.00 65.75 242 ILE A N 1
ATOM 1843 C CA . ILE A 1 242 ? 10.270 -14.889 -5.400 1.00 65.75 242 ILE A CA 1
ATOM 1844 C C . ILE A 1 242 ? 10.958 -13.536 -5.538 1.00 65.75 242 ILE A C 1
ATOM 1846 O O . ILE A 1 242 ? 11.762 -13.333 -6.443 1.00 65.75 242 ILE A O 1
ATOM 1850 N N . PHE A 1 243 ? 10.630 -12.605 -4.647 1.00 62.53 243 PHE A N 1
ATOM 1851 C CA . PHE A 1 243 ? 11.349 -11.344 -4.501 1.00 62.53 243 PHE A CA 1
ATOM 1852 C C . PHE A 1 243 ? 12.162 -11.386 -3.212 1.00 62.53 243 PHE A C 1
ATOM 1854 O O . PHE A 1 243 ? 11.649 -11.783 -2.165 1.00 62.53 243 PHE A O 1
ATOM 1861 N N . THR A 1 244 ? 13.434 -11.011 -3.299 1.00 61.38 244 THR A N 1
ATOM 1862 C CA . THR A 1 244 ? 14.359 -10.998 -2.167 1.00 61.38 244 THR A CA 1
ATOM 1863 C C . THR A 1 244 ? 15.176 -9.720 -2.176 1.00 61.38 244 THR A C 1
ATOM 1865 O O . THR A 1 244 ? 15.704 -9.326 -3.214 1.00 61.38 244 THR A O 1
ATOM 1868 N N . TYR A 1 245 ? 15.357 -9.141 -0.995 1.00 58.25 245 TYR A N 1
ATOM 1869 C CA . TYR A 1 245 ? 16.222 -7.988 -0.782 1.00 58.25 245 TYR A CA 1
ATOM 1870 C C . TYR A 1 245 ? 17.124 -8.275 0.427 1.00 58.25 245 TYR A C 1
ATOM 1872 O O . TYR A 1 245 ? 16.811 -7.856 1.545 1.00 58.25 245 TYR A O 1
ATOM 1880 N N . PRO A 1 246 ? 18.182 -9.090 0.251 1.00 53.31 246 PRO A N 1
ATOM 1881 C CA . PRO A 1 246 ? 19.060 -9.464 1.353 1.00 53.31 246 PRO A CA 1
ATOM 1882 C C . PRO A 1 246 ? 19.849 -8.255 1.877 1.00 53.31 246 PRO A C 1
ATOM 1884 O O . PRO A 1 246 ? 19.934 -7.214 1.224 1.00 53.31 246 PRO A O 1
ATOM 1887 N N . GLY A 1 247 ? 20.428 -8.400 3.071 1.00 44.12 247 GLY A N 1
ATOM 1888 C CA . GLY A 1 247 ? 21.395 -7.433 3.585 1.00 44.12 247 GLY A CA 1
ATOM 1889 C C . GLY A 1 247 ? 22.608 -7.326 2.666 1.00 44.12 247 GLY A C 1
ATOM 1890 O O . GLY A 1 247 ? 23.131 -8.341 2.208 1.00 44.12 247 GLY A O 1
ATOM 1891 N N . THR A 1 248 ? 23.041 -6.100 2.400 1.00 47.91 248 THR A N 1
ATOM 1892 C CA . THR A 1 248 ? 24.249 -5.786 1.628 1.00 47.91 248 THR A CA 1
ATOM 1893 C C . THR A 1 248 ? 25.365 -5.319 2.567 1.00 47.91 248 THR A C 1
ATOM 1895 O O . THR A 1 248 ? 25.131 -5.114 3.758 1.00 47.91 248 THR A O 1
ATOM 1898 N N . ILE A 1 249 ? 26.594 -5.166 2.063 1.00 47.09 249 ILE A N 1
ATOM 1899 C CA . ILE A 1 249 ? 27.758 -4.747 2.873 1.00 47.09 249 ILE A CA 1
ATOM 1900 C C . ILE A 1 249 ? 27.508 -3.381 3.543 1.00 47.09 249 ILE A C 1
ATOM 1902 O O . ILE A 1 249 ? 27.862 -3.182 4.701 1.00 47.09 249 ILE A O 1
ATOM 1906 N N . ASP A 1 250 ? 26.860 -2.469 2.823 1.00 43.62 250 ASP A N 1
ATOM 1907 C CA . ASP A 1 250 ? 26.469 -1.123 3.248 1.00 43.62 250 ASP A CA 1
ATOM 1908 C C . ASP A 1 250 ? 25.170 -1.097 4.077 1.00 43.62 250 ASP A C 1
ATOM 1910 O O . ASP A 1 250 ? 25.025 -0.265 4.973 1.00 43.62 250 ASP A O 1
ATOM 1914 N N . LYS A 1 251 ? 24.242 -2.036 3.842 1.00 48.78 251 LYS A N 1
ATOM 1915 C CA . LYS A 1 251 ? 22.985 -2.181 4.598 1.00 48.78 251 LYS A CA 1
ATOM 1916 C C . LYS A 1 251 ? 22.831 -3.622 5.114 1.00 48.78 251 LYS A C 1
ATOM 1918 O O . LYS A 1 251 ? 21.976 -4.366 4.623 1.00 48.78 251 LYS A O 1
ATOM 1923 N N . PRO A 1 252 ? 23.598 -4.037 6.145 1.00 40.38 252 PRO A N 1
ATOM 1924 C CA . PRO A 1 252 ? 23.673 -5.436 6.590 1.00 40.38 252 PRO A CA 1
ATOM 1925 C C . PRO A 1 252 ? 22.365 -5.994 7.172 1.00 40.38 252 PRO A C 1
ATOM 1927 O O . PRO A 1 252 ? 22.215 -7.206 7.304 1.00 40.38 252 PRO A O 1
ATOM 1930 N N . LYS A 1 253 ? 21.389 -5.130 7.486 1.00 39.62 253 LYS A N 1
ATOM 1931 C CA . LYS A 1 253 ? 20.032 -5.516 7.917 1.00 39.62 253 LYS A CA 1
ATOM 1932 C C . LYS A 1 253 ? 19.008 -5.600 6.766 1.00 39.62 253 LYS A C 1
ATOM 1934 O O . LYS A 1 253 ? 17.847 -5.892 7.034 1.00 39.62 253 LYS A O 1
ATOM 1939 N N . GLY A 1 254 ? 19.426 -5.379 5.514 1.00 43.91 254 GLY A N 1
ATOM 1940 C CA . GLY A 1 254 ? 18.542 -5.219 4.350 1.00 43.91 254 GLY A CA 1
ATOM 1941 C C . GLY A 1 254 ? 17.988 -3.794 4.237 1.00 43.91 254 GLY A C 1
ATOM 1942 O O . GLY A 1 254 ? 17.906 -3.080 5.235 1.00 43.91 254 GLY A O 1
ATOM 1943 N N . LYS A 1 255 ? 17.616 -3.361 3.020 1.00 47.31 255 LYS A N 1
ATOM 1944 C CA . LYS A 1 255 ? 16.922 -2.071 2.801 1.00 47.31 255 LYS A CA 1
ATOM 1945 C C . LYS A 1 255 ? 15.424 -2.165 3.155 1.00 47.31 255 LYS A C 1
ATOM 1947 O O . LYS A 1 255 ? 14.833 -1.176 3.566 1.00 47.31 255 LYS A O 1
ATOM 1952 N N . LEU A 1 256 ? 14.827 -3.360 3.050 1.00 41.06 256 LEU A N 1
ATOM 1953 C CA . LEU A 1 256 ? 13.411 -3.612 3.356 1.00 41.06 256 LEU A CA 1
ATOM 1954 C C . LEU A 1 256 ? 13.174 -3.952 4.832 1.00 41.06 256 LEU A C 1
ATOM 1956 O O . LEU A 1 256 ? 13.958 -4.665 5.461 1.00 41.06 256 LEU A O 1
ATOM 1960 N N . ARG A 1 257 ? 12.054 -3.478 5.385 1.00 49.97 257 ARG A N 1
ATOM 1961 C CA . ARG A 1 257 ? 11.777 -3.531 6.827 1.00 49.97 257 ARG A CA 1
ATOM 1962 C C . ARG A 1 257 ? 11.016 -4.805 7.256 1.00 49.97 257 ARG A C 1
ATOM 1964 O O . ARG A 1 257 ? 9.859 -5.010 6.915 1.00 49.97 257 ARG A O 1
ATOM 1971 N N . LEU A 1 258 ? 11.730 -5.599 8.066 1.00 39.16 258 LEU A N 1
ATOM 1972 C CA . LEU A 1 258 ? 11.406 -6.703 8.997 1.00 39.16 258 LEU A CA 1
ATOM 1973 C C . LEU A 1 258 ? 10.752 -8.032 8.529 1.00 39.16 258 LEU A C 1
ATOM 1975 O O . LEU A 1 258 ? 9.565 -8.138 8.233 1.00 39.16 258 LEU A O 1
ATOM 1979 N N . PHE A 1 259 ? 11.552 -9.100 8.683 1.00 34.16 259 PHE A N 1
ATOM 1980 C CA . PHE A 1 259 ? 11.261 -10.534 8.545 1.00 34.16 259 PHE A CA 1
ATOM 1981 C C . PHE A 1 259 ? 11.338 -11.221 9.933 1.00 34.16 259 PHE A C 1
ATOM 1983 O O . PHE A 1 259 ? 12.403 -11.233 10.544 1.00 34.16 259 PHE A O 1
ATOM 1990 N N . TRP A 1 260 ? 10.252 -11.842 10.422 1.00 41.56 260 TRP A N 1
ATOM 1991 C CA . TRP A 1 260 ? 10.235 -12.646 11.675 1.00 41.56 260 TRP A CA 1
ATOM 1992 C C . TRP A 1 260 ? 9.769 -14.103 11.486 1.00 41.56 260 TRP A C 1
ATOM 1994 O O . TRP A 1 260 ? 9.783 -14.902 12.425 1.00 41.56 260 TRP A O 1
ATOM 2004 N N . TYR A 1 261 ? 9.361 -14.481 10.272 1.00 40.31 261 TYR A N 1
ATOM 2005 C CA . TYR A 1 261 ? 8.623 -15.726 10.036 1.00 40.31 261 TYR A CA 1
ATOM 2006 C C . TYR A 1 261 ? 9.454 -17.003 10.247 1.00 40.31 261 TYR A C 1
ATOM 2008 O O . TYR A 1 261 ? 8.937 -17.974 10.795 1.00 40.31 261 TYR A O 1
ATOM 2016 N N . ALA A 1 262 ? 10.748 -17.002 9.907 1.00 42.06 262 ALA A N 1
ATOM 2017 C CA . ALA A 1 262 ? 11.609 -18.178 10.085 1.00 42.06 262 ALA A CA 1
ATOM 2018 C C . ALA A 1 262 ? 11.864 -18.512 11.568 1.00 42.06 262 ALA A C 1
ATOM 2020 O O . ALA A 1 262 ? 11.820 -19.681 11.962 1.00 42.06 262 ALA A O 1
ATOM 2021 N N . TYR A 1 263 ? 12.048 -17.488 12.409 1.00 49.25 263 TYR A N 1
ATOM 2022 C CA . TYR A 1 263 ? 12.191 -17.662 13.855 1.00 49.25 263 TYR A CA 1
ATOM 2023 C C . TYR A 1 263 ? 10.886 -18.161 14.484 1.00 49.25 263 TYR A C 1
ATOM 2025 O O . TYR A 1 263 ? 10.911 -19.097 15.284 1.00 49.25 263 TYR A O 1
ATOM 2033 N N . ALA A 1 264 ? 9.744 -17.591 14.085 1.00 43.69 264 ALA A N 1
ATOM 2034 C CA . ALA A 1 264 ? 8.434 -17.962 14.616 1.00 43.69 264 ALA A CA 1
ATOM 2035 C C . ALA A 1 264 ? 8.044 -19.410 14.273 1.00 43.69 264 ALA A C 1
ATOM 2037 O O . ALA A 1 264 ? 7.604 -20.146 15.154 1.00 43.69 264 ALA A O 1
ATOM 2038 N N . ILE A 1 265 ? 8.257 -19.842 13.026 1.00 49.69 265 ILE A N 1
ATOM 2039 C CA . ILE A 1 265 ? 7.901 -21.193 12.560 1.00 49.69 265 ILE A CA 1
ATOM 2040 C C . ILE A 1 265 ? 8.786 -22.256 13.225 1.00 49.69 265 ILE A C 1
ATOM 2042 O O . ILE A 1 265 ? 8.270 -23.243 13.748 1.00 49.69 265 ILE A O 1
ATOM 2046 N N . THR A 1 266 ? 10.103 -22.035 13.281 1.00 48.25 266 THR A N 1
ATOM 2047 C CA . THR A 1 266 ? 11.036 -22.990 13.909 1.00 48.25 266 THR A CA 1
ATOM 2048 C C . THR A 1 266 ? 10.771 -23.122 15.411 1.00 48.25 266 THR A C 1
ATOM 2050 O O . THR A 1 266 ? 10.722 -24.231 15.944 1.00 48.25 266 THR A O 1
ATOM 2053 N N . THR A 1 267 ? 10.503 -21.999 16.086 1.00 51.06 267 THR A N 1
ATOM 2054 C CA . THR A 1 267 ? 10.114 -21.981 17.504 1.00 51.06 267 THR A CA 1
ATOM 2055 C C . THR A 1 267 ? 8.799 -22.736 17.716 1.00 51.06 267 THR A C 1
ATOM 2057 O O . THR A 1 267 ? 8.720 -23.604 18.580 1.00 51.06 267 THR A O 1
ATOM 2060 N N . PHE A 1 268 ? 7.776 -22.482 16.898 1.00 49.94 268 PHE A N 1
ATOM 2061 C CA . PHE A 1 268 ? 6.468 -23.128 17.021 1.00 49.94 268 PHE A CA 1
ATOM 2062 C C . PHE A 1 268 ? 6.537 -24.662 16.881 1.00 49.94 268 PHE A C 1
ATOM 2064 O O . PHE A 1 268 ? 5.932 -25.379 17.679 1.00 49.94 268 PHE A O 1
ATOM 2071 N N . ILE A 1 269 ? 7.326 -25.172 15.930 1.00 54.50 269 ILE A N 1
ATOM 2072 C CA . ILE A 1 269 ? 7.497 -26.617 15.695 1.00 54.50 269 ILE A CA 1
ATOM 2073 C C . ILE A 1 269 ? 8.193 -27.301 16.883 1.00 54.50 269 ILE A C 1
ATOM 2075 O O . ILE A 1 269 ? 7.749 -28.354 17.341 1.00 54.50 269 ILE A O 1
ATOM 2079 N N . ILE A 1 270 ? 9.246 -26.693 17.436 1.00 56.59 270 ILE A N 1
ATOM 2080 C CA . ILE A 1 270 ? 10.002 -27.281 18.555 1.00 56.59 270 ILE A CA 1
ATOM 2081 C C . ILE A 1 270 ? 9.205 -27.217 19.868 1.00 56.59 270 ILE A C 1
ATOM 2083 O O . ILE A 1 270 ? 9.241 -28.161 20.661 1.00 56.59 270 ILE A O 1
ATOM 2087 N N . PHE A 1 271 ? 8.414 -26.159 20.079 1.00 57.50 271 PHE A N 1
ATOM 2088 C CA . PHE A 1 271 ? 7.514 -26.052 21.234 1.00 57.50 271 PHE A CA 1
ATOM 2089 C C . PHE A 1 271 ? 6.401 -27.113 21.232 1.00 57.50 271 PHE A C 1
ATOM 2091 O O . PHE A 1 271 ? 5.994 -27.548 22.309 1.00 57.50 271 PHE A O 1
ATOM 2098 N N . MET A 1 272 ? 5.940 -27.557 20.057 1.00 51.09 272 MET A N 1
ATOM 2099 C CA . MET A 1 272 ? 4.967 -28.651 19.919 1.00 51.09 272 MET A CA 1
ATOM 2100 C C . MET A 1 272 ? 5.576 -30.037 20.187 1.00 51.09 272 MET A C 1
ATOM 2102 O O . MET A 1 272 ? 4.878 -30.931 20.661 1.00 51.09 272 MET A O 1
ATOM 2106 N N . ALA A 1 273 ? 6.867 -30.222 19.903 1.00 53.25 273 ALA A N 1
ATOM 2107 C CA . ALA A 1 273 ? 7.536 -31.520 19.997 1.00 53.25 273 ALA A CA 1
ATOM 2108 C C . ALA A 1 273 ? 8.042 -31.873 21.412 1.00 53.25 273 ALA A C 1
ATOM 2110 O O . ALA A 1 273 ? 8.305 -33.042 21.692 1.00 53.25 273 ALA A O 1
ATOM 2111 N N . ILE A 1 274 ? 8.193 -30.891 22.314 1.00 55.03 274 ILE A N 1
ATOM 2112 C CA . ILE A 1 274 ? 8.813 -31.090 23.636 1.00 55.03 274 ILE A CA 1
ATOM 2113 C C . ILE A 1 274 ? 7.828 -30.722 24.764 1.00 55.03 274 ILE A C 1
ATOM 2115 O O . ILE A 1 274 ? 7.482 -29.549 24.914 1.00 55.03 274 ILE A O 1
ATOM 2119 N N . PRO A 1 275 ? 7.411 -31.677 25.622 1.00 55.31 275 PRO A N 1
ATOM 2120 C CA . PRO A 1 275 ? 6.593 -31.393 26.802 1.00 55.31 275 PRO A CA 1
ATOM 2121 C C . PRO A 1 275 ? 7.344 -30.505 27.804 1.00 55.31 275 PRO A C 1
ATOM 2123 O O . PRO A 1 275 ? 8.449 -30.842 28.241 1.00 55.31 275 PRO A O 1
ATOM 2126 N N . GLN A 1 276 ? 6.748 -29.374 28.182 1.00 60.47 276 GLN A N 1
ATOM 2127 C CA . GLN A 1 276 ? 7.470 -28.280 28.837 1.00 60.47 276 GLN A CA 1
ATOM 2128 C C . GLN A 1 276 ? 7.498 -28.397 30.370 1.00 60.47 276 G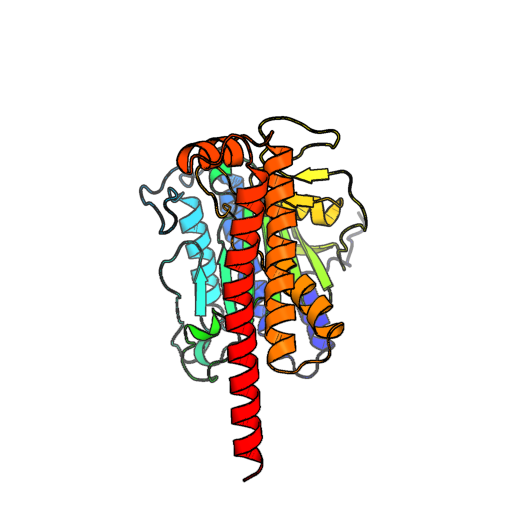LN A C 1
ATOM 2130 O O . GLN A 1 276 ? 6.473 -28.344 31.049 1.00 60.47 276 GLN A O 1
ATOM 2135 N N . ASN A 1 277 ? 8.709 -28.467 30.923 1.00 70.06 277 ASN A N 1
ATOM 2136 C CA . ASN A 1 277 ? 9.037 -28.043 32.283 1.00 70.06 277 ASN A CA 1
ATOM 2137 C C . ASN A 1 277 ? 10.235 -27.076 32.210 1.00 70.06 277 ASN A C 1
ATOM 2139 O O . ASN A 1 277 ? 10.871 -26.977 31.167 1.00 70.06 277 ASN A O 1
ATOM 2143 N N . ALA A 1 278 ? 10.556 -26.367 33.296 1.00 66.50 278 ALA A N 1
ATOM 2144 C CA . ALA A 1 278 ? 11.566 -25.300 33.275 1.00 66.50 278 ALA A CA 1
ATOM 2145 C C . ALA A 1 278 ? 12.918 -25.729 32.659 1.00 66.50 278 ALA A C 1
ATOM 2147 O O . ALA A 1 278 ? 13.458 -25.010 31.822 1.00 66.50 278 ALA A O 1
ATOM 2148 N N . GLY A 1 279 ? 13.418 -26.924 32.998 1.00 70.25 279 GLY A N 1
ATOM 2149 C CA . GLY A 1 279 ? 14.655 -27.461 32.416 1.00 70.25 279 GLY A CA 1
ATOM 2150 C C . GLY A 1 279 ? 14.529 -27.804 30.928 1.00 70.25 279 GLY A C 1
ATOM 2151 O O . GLY A 1 279 ? 15.428 -27.510 30.145 1.00 70.25 279 GLY A O 1
ATOM 2152 N N . LYS A 1 280 ? 13.390 -28.359 30.502 1.00 71.69 280 LYS A N 1
ATOM 2153 C CA . LYS A 1 280 ? 13.126 -28.661 29.088 1.00 71.69 280 LYS A CA 1
ATOM 2154 C C . LYS A 1 280 ? 12.905 -27.398 28.245 1.00 71.69 280 LYS A C 1
ATOM 2156 O O . LYS A 1 280 ? 13.311 -27.400 27.090 1.00 71.69 280 LYS A O 1
ATOM 2161 N N . SER A 1 281 ? 12.380 -26.312 28.821 1.00 64.88 281 SER A N 1
ATOM 2162 C CA . SER A 1 281 ? 12.270 -24.999 28.163 1.00 64.88 281 SER A CA 1
ATOM 2163 C C . SER A 1 281 ? 13.642 -24.401 27.838 1.00 64.88 281 SER A C 1
ATOM 2165 O O . SER A 1 281 ? 13.825 -23.842 26.759 1.00 64.88 281 SER A O 1
ATOM 2167 N N . PHE A 1 282 ? 14.617 -24.551 28.746 1.00 76.12 282 PHE A N 1
ATOM 2168 C CA . PHE A 1 282 ? 16.005 -24.128 28.521 1.00 76.12 282 PHE A CA 1
ATOM 2169 C C . PHE A 1 282 ? 16.634 -24.887 27.348 1.00 76.12 282 PHE A C 1
ATOM 2171 O O . PHE A 1 282 ? 17.148 -24.278 26.413 1.00 76.12 282 PHE A O 1
ATOM 2178 N N . ILE A 1 283 ? 16.540 -26.220 27.378 1.00 74.44 283 ILE A N 1
ATOM 2179 C CA . ILE A 1 283 ? 17.118 -27.094 26.351 1.00 74.44 283 ILE A CA 1
ATOM 2180 C C . ILE A 1 283 ? 16.447 -26.849 24.993 1.00 74.44 283 ILE A C 1
ATOM 2182 O O . ILE A 1 283 ? 17.138 -26.712 23.988 1.00 74.44 283 ILE A O 1
ATOM 2186 N N . ALA A 1 284 ? 15.116 -26.729 24.961 1.00 68.75 284 ALA A N 1
ATOM 2187 C CA . ALA A 1 284 ? 14.358 -26.470 23.740 1.00 68.75 284 ALA A CA 1
ATOM 2188 C C . ALA A 1 284 ? 14.694 -25.101 23.133 1.00 68.75 284 ALA A C 1
ATOM 2190 O O . ALA A 1 284 ? 15.022 -25.022 21.950 1.00 68.75 284 ALA A O 1
ATOM 2191 N N . GLY A 1 285 ? 14.659 -24.028 23.932 1.00 67.75 285 GLY A N 1
ATOM 2192 C CA . GLY A 1 285 ? 14.986 -22.678 23.466 1.00 67.75 285 GLY A CA 1
ATOM 2193 C C . GLY A 1 285 ? 16.437 -22.560 22.999 1.00 67.75 285 GLY A C 1
ATOM 2194 O O . GLY A 1 285 ? 16.702 -21.976 21.948 1.00 67.75 285 GLY A O 1
ATOM 2195 N N . GLY A 1 286 ? 17.364 -23.180 23.733 1.00 76.25 286 GLY A N 1
ATOM 2196 C CA . GLY A 1 286 ? 18.778 -23.137 23.393 1.00 76.25 286 GLY A CA 1
ATOM 2197 C C . GLY A 1 286 ? 19.144 -23.947 22.156 1.00 76.25 286 GLY A C 1
ATOM 2198 O O . GLY A 1 286 ? 19.831 -23.425 21.282 1.00 76.25 286 GLY A O 1
ATOM 2199 N N . LEU A 1 287 ? 18.632 -25.175 22.017 1.00 74.94 287 LEU A N 1
ATOM 2200 C CA . LEU A 1 287 ? 18.854 -25.986 20.814 1.00 74.94 287 LEU A CA 1
ATOM 2201 C C . LEU A 1 287 ? 18.208 -25.363 19.575 1.00 74.94 287 LEU A C 1
ATOM 2203 O O . LEU A 1 287 ? 18.813 -25.395 18.509 1.00 74.94 287 LEU A O 1
ATOM 2207 N N . THR A 1 288 ? 17.023 -24.758 19.710 1.00 70.69 288 THR A N 1
ATOM 2208 C CA . THR A 1 288 ? 16.336 -24.087 18.592 1.00 70.69 288 THR A CA 1
ATOM 2209 C C . THR A 1 288 ? 17.221 -23.016 17.970 1.00 70.69 288 THR A C 1
ATOM 2211 O O . THR A 1 288 ? 17.452 -23.017 16.762 1.00 70.69 288 THR A O 1
ATOM 2214 N N . ILE A 1 289 ? 17.735 -22.108 18.801 1.00 71.12 289 ILE A N 1
ATOM 2215 C CA . ILE A 1 289 ? 18.540 -20.985 18.327 1.00 71.12 289 ILE A CA 1
ATOM 2216 C C . ILE A 1 289 ? 19.936 -21.445 17.916 1.00 71.12 289 ILE A C 1
ATOM 2218 O O . ILE A 1 289 ? 20.419 -20.995 16.883 1.00 71.12 289 ILE A O 1
ATOM 2222 N N . ALA A 1 290 ? 20.552 -22.385 18.638 1.00 75.81 290 ALA A N 1
ATOM 2223 C CA . ALA A 1 290 ? 21.856 -22.925 18.260 1.00 75.81 290 ALA A CA 1
ATOM 2224 C C . ALA A 1 290 ? 21.819 -23.618 16.889 1.00 75.81 290 ALA A C 1
ATOM 2226 O O . ALA A 1 290 ? 22.653 -23.322 16.040 1.00 75.81 290 ALA A O 1
ATOM 2227 N N . ILE A 1 291 ? 20.841 -24.496 16.637 1.00 76.44 291 ILE A N 1
ATOM 2228 C CA . ILE A 1 291 ? 20.725 -25.230 15.365 1.00 76.44 291 ILE A CA 1
ATOM 2229 C C . ILE A 1 291 ? 20.388 -24.275 14.222 1.00 76.44 291 ILE A C 1
ATOM 2231 O O . ILE A 1 291 ? 21.016 -24.333 13.169 1.00 76.44 291 ILE A O 1
ATOM 2235 N N . LEU A 1 292 ? 19.424 -23.374 14.420 1.00 71.31 292 LEU A N 1
ATOM 2236 C CA . LEU A 1 292 ? 19.022 -22.428 13.382 1.00 71.31 292 LEU A CA 1
ATOM 2237 C C . LEU A 1 292 ? 20.161 -21.465 13.022 1.00 71.31 292 LEU A C 1
ATOM 2239 O O . LEU A 1 292 ? 20.391 -21.198 11.844 1.00 71.31 292 LEU A O 1
ATOM 2243 N N . PHE A 1 293 ? 20.913 -21.002 14.023 1.00 70.38 293 PHE A N 1
ATOM 2244 C CA . PHE A 1 293 ? 22.087 -20.167 13.804 1.00 70.38 293 PHE A CA 1
ATOM 2245 C C . PHE A 1 293 ? 23.202 -20.943 13.104 1.00 70.38 293 PHE A C 1
ATOM 2247 O O . PHE A 1 293 ? 23.762 -20.439 12.139 1.00 70.38 293 PHE A O 1
ATOM 2254 N N . LEU A 1 294 ? 23.481 -22.184 13.517 1.00 77.69 294 LEU A N 1
ATOM 2255 C CA . LEU A 1 294 ? 24.489 -23.032 12.878 1.00 77.69 294 LEU A CA 1
ATOM 2256 C C . LEU A 1 294 ? 24.144 -23.318 11.407 1.00 77.69 294 LEU A C 1
ATOM 2258 O O . LEU A 1 294 ? 25.024 -23.267 10.555 1.00 77.69 294 LEU A O 1
ATOM 2262 N N . LEU A 1 295 ? 22.871 -23.572 11.090 1.00 76.31 295 LEU A N 1
ATOM 2263 C CA . LEU A 1 295 ? 22.420 -23.823 9.720 1.00 76.31 295 LEU A CA 1
ATOM 2264 C C . LEU A 1 295 ? 22.483 -22.565 8.848 1.00 76.31 295 LEU A C 1
ATOM 2266 O O . LEU A 1 295 ? 22.955 -22.640 7.717 1.00 76.31 295 LEU A O 1
ATOM 2270 N N . MET A 1 296 ? 22.036 -21.409 9.352 1.00 69.50 296 MET A N 1
ATOM 2271 C CA . MET A 1 296 ? 22.104 -20.154 8.592 1.00 69.50 296 MET A CA 1
ATOM 2272 C C . MET A 1 296 ? 23.541 -19.661 8.437 1.00 69.50 296 MET A C 1
ATOM 2274 O O . MET A 1 296 ? 23.953 -19.353 7.323 1.00 69.50 296 MET A O 1
ATOM 2278 N N . ALA A 1 297 ? 24.302 -19.604 9.531 1.00 66.94 297 ALA A N 1
ATOM 2279 C CA . ALA A 1 297 ? 25.685 -19.149 9.514 1.00 66.94 297 ALA A CA 1
ATOM 2280 C C . ALA A 1 297 ? 26.577 -20.122 8.739 1.00 66.94 297 ALA A C 1
ATOM 2282 O O . ALA A 1 297 ? 27.398 -19.677 7.952 1.00 66.94 297 ALA A O 1
ATOM 2283 N N . GLY A 1 298 ? 26.374 -21.434 8.890 1.00 72.06 298 GLY A N 1
ATOM 2284 C CA . GLY A 1 298 ? 27.100 -22.452 8.132 1.00 72.06 298 GLY A CA 1
ATOM 2285 C C . GLY A 1 298 ? 26.794 -22.405 6.637 1.00 72.06 298 GLY A C 1
ATOM 2286 O O . GLY A 1 298 ? 27.716 -22.494 5.834 1.00 72.06 298 GLY A O 1
ATOM 2287 N N . LYS A 1 299 ? 25.528 -22.197 6.249 1.00 71.38 299 LYS A N 1
ATOM 2288 C CA . LYS A 1 299 ? 25.163 -22.007 4.839 1.00 71.38 299 LYS A CA 1
ATOM 2289 C C . LYS A 1 299 ? 25.786 -20.736 4.266 1.00 71.38 299 LYS A C 1
ATOM 2291 O O . LYS A 1 299 ? 26.402 -20.793 3.213 1.00 71.38 299 LYS A O 1
ATOM 2296 N N . LEU A 1 300 ? 25.672 -19.616 4.979 1.00 61.59 300 LEU A N 1
ATOM 2297 C CA . LEU A 1 300 ? 26.267 -18.348 4.561 1.00 61.59 300 LEU A CA 1
ATOM 2298 C C . LEU A 1 300 ? 27.795 -18.446 4.456 1.00 61.59 300 LEU A C 1
ATOM 2300 O O . LEU A 1 300 ? 28.382 -17.859 3.558 1.00 61.59 300 LEU A O 1
ATOM 2304 N N . ASP A 1 301 ? 28.441 -19.178 5.361 1.00 70.12 301 ASP A N 1
ATOM 2305 C CA . ASP A 1 301 ? 29.889 -19.362 5.351 1.00 70.12 30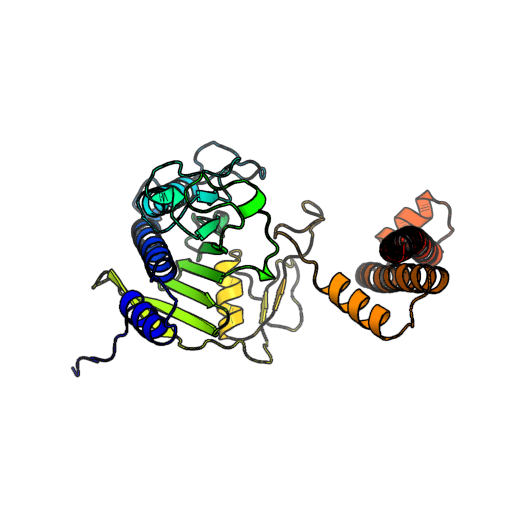1 ASP A CA 1
ATOM 2306 C C . ASP A 1 301 ? 30.350 -20.274 4.205 1.00 70.12 301 ASP A C 1
ATOM 2308 O O . ASP A 1 301 ? 31.335 -19.965 3.540 1.00 70.12 301 ASP A O 1
ATOM 2312 N N . PHE A 1 302 ? 29.607 -21.351 3.926 1.00 72.56 302 PHE A N 1
ATOM 2313 C CA . PHE A 1 302 ? 29.857 -22.246 2.793 1.00 72.56 302 PHE A CA 1
ATOM 2314 C C . PHE A 1 302 ? 29.650 -21.544 1.447 1.00 72.56 302 PHE A C 1
ATOM 2316 O O . PHE A 1 302 ? 30.497 -21.642 0.566 1.00 72.56 302 PHE A O 1
ATOM 2323 N N . ASP A 1 303 ? 28.569 -20.772 1.315 1.00 64.25 303 ASP A N 1
ATOM 2324 C CA . ASP A 1 303 ? 28.261 -19.995 0.109 1.00 64.25 303 ASP A CA 1
ATOM 2325 C C . ASP A 1 303 ? 29.303 -18.876 -0.151 1.00 64.25 303 ASP A C 1
ATOM 2327 O O . ASP A 1 303 ? 29.347 -18.324 -1.248 1.00 64.25 303 ASP A O 1
ATOM 2331 N N . ASN A 1 304 ? 30.154 -18.549 0.835 1.00 64.88 304 ASN A N 1
ATOM 2332 C CA . ASN A 1 304 ? 31.214 -17.534 0.760 1.00 64.88 304 ASN A CA 1
ATOM 2333 C C . ASN A 1 304 ? 32.641 -18.119 0.904 1.00 64.88 304 ASN A C 1
ATOM 2335 O O . ASN A 1 304 ? 33.547 -17.419 1.371 1.00 64.88 304 ASN A O 1
ATOM 2339 N N . ASP A 1 305 ? 32.858 -19.395 0.556 1.00 79.00 305 ASP A N 1
ATOM 2340 C CA . ASP A 1 305 ? 34.169 -20.083 0.590 1.00 79.00 305 ASP A CA 1
ATOM 2341 C C . ASP A 1 305 ? 34.921 -19.981 1.940 1.00 79.00 305 ASP A C 1
ATOM 2343 O O . ASP A 1 305 ? 36.164 -20.003 2.024 1.00 79.00 305 ASP A O 1
ATOM 2347 N N . HIS A 1 306 ? 34.164 -19.877 3.033 1.00 75.81 306 HIS A N 1
ATOM 2348 C CA . HIS A 1 306 ? 34.660 -19.709 4.400 1.00 75.81 306 HIS A CA 1
ATOM 2349 C C . HIS A 1 306 ? 35.485 -18.428 4.616 1.00 75.81 306 HIS A C 1
ATOM 2351 O O . HIS A 1 306 ? 36.301 -18.349 5.535 1.00 75.81 306 HIS A O 1
ATOM 2357 N N . LEU A 1 307 ? 35.332 -17.412 3.759 1.00 68.81 307 LEU A N 1
ATOM 2358 C CA . LEU A 1 307 ? 36.181 -16.216 3.764 1.00 68.81 307 LEU A CA 1
ATOM 2359 C C . LEU A 1 307 ? 36.086 -15.427 5.078 1.00 68.81 307 LEU A C 1
ATOM 2361 O O . LEU A 1 307 ? 37.104 -14.991 5.623 1.00 68.81 307 LEU A O 1
ATOM 2365 N N . LEU A 1 308 ? 34.868 -15.231 5.588 1.00 56.41 308 LEU A N 1
ATOM 2366 C CA . LEU A 1 308 ? 34.634 -14.478 6.820 1.00 56.41 308 LEU A CA 1
ATOM 2367 C C . LEU A 1 308 ? 35.084 -15.276 8.048 1.00 56.41 308 LEU A C 1
ATOM 2369 O O . LEU A 1 308 ? 35.779 -14.738 8.911 1.00 56.41 308 LEU A O 1
ATOM 2373 N N . SER A 1 309 ? 34.732 -16.561 8.119 1.00 65.19 309 SER A N 1
ATOM 2374 C CA . SER A 1 309 ? 35.078 -17.413 9.254 1.00 65.19 309 SER A CA 1
ATOM 2375 C C . SER A 1 309 ? 36.584 -17.675 9.353 1.00 65.19 309 SER A C 1
ATOM 2377 O O . SER A 1 309 ? 37.110 -17.677 10.465 1.00 65.19 309 SER A O 1
ATOM 2379 N N . LYS A 1 310 ? 37.308 -17.771 8.227 1.00 71.50 310 LYS A N 1
ATOM 2380 C CA . LYS A 1 310 ? 38.783 -17.822 8.192 1.00 71.50 310 LYS A CA 1
ATOM 2381 C C . LYS A 1 310 ? 39.416 -16.559 8.774 1.00 71.50 310 LYS A C 1
ATOM 2383 O O . LYS A 1 310 ? 40.226 -16.656 9.693 1.00 71.50 310 LYS A O 1
ATOM 2388 N N . LYS A 1 311 ? 38.991 -15.374 8.320 1.00 68.25 311 LYS A N 1
ATOM 2389 C CA . LYS A 1 311 ? 39.517 -14.089 8.822 1.00 68.25 311 LYS A CA 1
ATOM 2390 C C . LYS A 1 311 ? 39.273 -13.904 10.318 1.00 68.25 311 LYS A C 1
ATOM 2392 O O . LYS A 1 311 ? 40.135 -13.406 11.034 1.00 68.25 311 LYS A O 1
ATOM 2397 N N . VAL A 1 312 ? 38.110 -14.320 10.816 1.00 62.38 312 VAL A N 1
ATOM 2398 C CA . VAL A 1 312 ? 37.813 -14.237 12.251 1.00 62.38 312 VAL A CA 1
ATOM 2399 C C . VAL A 1 312 ? 38.564 -15.322 13.040 1.00 62.38 312 VAL A C 1
ATOM 2401 O O . VAL A 1 312 ? 39.058 -15.046 14.131 1.00 62.38 312 VAL A O 1
ATOM 2404 N N . ALA A 1 313 ? 38.737 -16.529 12.494 1.00 68.44 313 ALA A N 1
ATOM 2405 C CA . ALA A 1 313 ? 39.547 -17.580 13.116 1.00 68.44 313 ALA A CA 1
ATOM 2406 C C . ALA A 1 313 ? 41.025 -17.172 13.275 1.00 68.44 313 ALA A C 1
ATOM 2408 O O . ALA A 1 313 ? 41.640 -17.526 14.283 1.00 68.44 313 ALA A O 1
ATOM 2409 N N . GLU A 1 314 ? 41.580 -16.387 12.346 1.00 70.62 314 GLU A N 1
ATOM 2410 C CA . GLU A 1 314 ? 42.918 -15.788 12.472 1.00 70.62 314 GLU A CA 1
ATOM 2411 C C . GLU A 1 314 ? 43.007 -14.807 13.651 1.00 70.62 314 GLU A C 1
ATOM 2413 O O . GLU A 1 314 ? 43.944 -14.895 14.449 1.00 70.62 314 GLU A O 1
ATOM 2418 N N . ILE A 1 315 ? 42.001 -13.939 13.828 1.00 73.00 315 ILE A N 1
ATOM 2419 C CA . ILE A 1 315 ? 41.927 -12.978 14.948 1.00 73.00 315 ILE A CA 1
ATOM 2420 C C . ILE A 1 315 ? 41.963 -13.705 16.300 1.00 73.00 315 ILE A C 1
ATOM 2422 O O . ILE A 1 315 ? 42.654 -13.277 17.226 1.00 73.00 315 ILE A O 1
ATOM 2426 N N . PHE A 1 316 ? 41.266 -14.839 16.408 1.00 68.44 316 PHE A N 1
ATOM 2427 C CA . PHE A 1 316 ? 41.219 -15.649 17.629 1.00 68.44 316 PHE A CA 1
ATOM 2428 C C . PHE A 1 316 ? 42.311 -16.731 17.709 1.00 68.44 316 PHE A C 1
ATOM 2430 O O . PHE A 1 316 ? 42.296 -17.542 18.635 1.00 68.44 316 PHE A O 1
ATOM 2437 N N . LYS A 1 317 ? 43.282 -16.742 16.781 1.00 76.19 317 LYS A N 1
ATOM 2438 C CA . LYS A 1 317 ? 44.393 -17.715 16.712 1.00 76.19 317 LYS A CA 1
ATOM 2439 C C . LYS A 1 317 ? 43.939 -19.185 16.675 1.00 76.19 317 LYS A C 1
ATOM 2441 O O . LYS A 1 317 ? 44.627 -20.066 17.189 1.00 76.19 317 LYS A O 1
ATOM 2446 N N . LEU A 1 318 ? 42.806 -19.470 16.037 1.00 70.25 318 LEU A N 1
ATOM 2447 C CA . LEU A 1 318 ? 42.172 -20.796 16.010 1.00 70.25 318 LEU A CA 1
ATOM 2448 C C . LEU A 1 318 ? 42.712 -21.752 14.916 1.00 70.25 318 LEU A C 1
ATOM 2450 O O . LEU A 1 318 ? 42.073 -22.765 14.655 1.00 70.25 318 LEU A O 1
ATOM 2454 N N . LYS A 1 319 ? 43.880 -21.472 14.302 1.00 59.59 319 LYS A N 1
ATOM 2455 C CA . LYS A 1 319 ? 44.585 -22.308 13.289 1.00 59.59 319 LYS A CA 1
ATOM 2456 C C . LYS A 1 319 ? 43.645 -23.011 12.289 1.00 59.59 319 LYS A C 1
ATOM 2458 O O . LYS A 1 319 ? 43.418 -24.213 12.405 1.00 59.59 319 LYS A O 1
ATOM 2463 N N . ASP A 1 320 ? 43.082 -22.256 11.343 1.00 61.69 320 ASP A N 1
ATOM 2464 C CA . ASP A 1 320 ? 42.195 -22.731 10.259 1.00 61.69 320 ASP A CA 1
ATOM 2465 C C . ASP A 1 320 ? 40.945 -23.521 10.687 1.00 61.69 320 ASP A C 1
ATOM 2467 O O . ASP A 1 320 ? 40.183 -24.000 9.847 1.00 61.69 320 ASP A O 1
ATOM 2471 N N . ASN A 1 321 ? 40.666 -23.623 11.988 1.00 71.19 321 ASN A N 1
ATOM 2472 C CA . ASN A 1 321 ? 39.562 -24.411 12.519 1.00 71.19 321 ASN A CA 1
ATOM 2473 C C . ASN A 1 321 ? 38.290 -23.559 12.662 1.00 71.19 321 ASN A C 1
ATOM 2475 O O . ASN A 1 321 ? 37.705 -23.415 13.736 1.00 71.19 321 ASN A O 1
ATOM 2479 N N . TYR A 1 322 ? 37.875 -22.942 11.556 1.00 70.06 322 TYR A N 1
ATOM 2480 C CA . TYR A 1 322 ? 36.775 -21.973 11.510 1.00 70.06 322 TYR A CA 1
ATOM 2481 C C . TYR A 1 322 ? 35.405 -22.585 11.871 1.00 70.06 322 TYR A C 1
ATOM 2483 O O . TYR A 1 322 ? 34.533 -21.895 12.402 1.00 70.06 322 TYR A O 1
ATOM 2491 N N . TRP A 1 323 ? 35.238 -23.902 11.701 1.00 73.06 323 TRP A N 1
ATOM 2492 C CA . TRP A 1 323 ? 34.063 -24.644 12.176 1.00 73.06 323 TRP A CA 1
ATOM 2493 C C . TRP A 1 323 ? 33.886 -24.573 13.696 1.00 73.06 323 TRP A C 1
ATOM 2495 O O . TRP A 1 323 ? 32.758 -24.519 14.186 1.00 73.06 323 TRP A O 1
ATOM 2505 N N . VAL A 1 324 ? 34.987 -24.517 14.453 1.00 76.38 324 VAL A N 1
ATOM 2506 C CA . VAL A 1 324 ? 34.950 -24.384 15.917 1.00 76.38 324 VAL A CA 1
ATOM 2507 C C . VAL A 1 324 ? 34.394 -23.019 16.314 1.00 76.38 324 VAL A C 1
ATOM 2509 O O . VAL A 1 324 ? 33.619 -22.928 17.261 1.00 76.38 324 VAL A O 1
ATOM 2512 N N . LEU A 1 325 ? 34.709 -21.963 15.559 1.00 73.50 325 LEU A N 1
ATOM 2513 C CA . LEU A 1 325 ? 34.168 -20.625 15.796 1.00 73.50 325 LEU A CA 1
ATOM 2514 C C . LEU A 1 325 ? 32.649 -20.579 15.566 1.00 73.50 325 LEU A C 1
ATOM 2516 O O . LEU A 1 325 ? 31.922 -20.038 16.402 1.00 73.50 325 LEU A O 1
ATOM 2520 N N . LEU A 1 326 ? 32.166 -21.176 14.470 1.00 73.81 326 LEU A N 1
ATOM 2521 C CA . LEU A 1 326 ? 30.732 -21.281 14.161 1.00 73.81 326 LEU A CA 1
ATOM 2522 C C . LEU A 1 326 ? 29.978 -22.078 15.233 1.00 73.81 326 LEU A C 1
ATOM 2524 O O . LEU A 1 326 ? 28.897 -21.685 15.669 1.00 73.81 326 LEU A O 1
ATOM 2528 N N . LEU A 1 327 ? 30.573 -23.171 15.711 1.00 78.19 327 LEU A N 1
ATOM 2529 C CA . LEU A 1 327 ? 29.988 -24.008 16.752 1.00 78.19 327 LEU A CA 1
ATOM 2530 C C . LEU A 1 327 ? 29.966 -23.298 18.116 1.00 78.19 327 LEU A C 1
ATOM 2532 O O . LEU A 1 327 ? 28.943 -23.314 18.798 1.00 78.19 327 LEU A O 1
ATOM 2536 N N . LEU A 1 328 ? 31.044 -22.607 18.498 1.00 76.38 328 LEU A N 1
ATOM 2537 C CA . LEU A 1 328 ? 31.111 -21.838 19.747 1.00 76.38 328 LEU A CA 1
ATOM 2538 C C . LEU A 1 328 ? 30.128 -20.663 19.759 1.00 76.38 328 LEU A C 1
ATOM 2540 O O . LEU A 1 328 ? 29.451 -20.435 20.762 1.00 76.38 328 LEU A O 1
ATOM 2544 N N . THR A 1 329 ? 30.007 -19.938 18.646 1.00 71.62 329 THR A N 1
ATOM 2545 C CA . THR A 1 329 ? 29.042 -18.833 18.526 1.00 71.62 329 THR A CA 1
ATOM 2546 C C . THR A 1 329 ? 27.600 -19.333 18.521 1.00 71.62 329 THR A C 1
ATOM 2548 O O . THR A 1 329 ? 26.755 -18.733 19.189 1.00 71.62 329 THR A O 1
ATOM 2551 N N . ALA A 1 330 ? 27.306 -20.454 17.860 1.00 75.62 330 ALA A N 1
ATOM 2552 C CA . ALA A 1 330 ? 25.991 -21.089 17.925 1.00 75.62 330 ALA A CA 1
ATOM 2553 C C . ALA A 1 330 ? 25.635 -21.539 19.355 1.00 75.62 330 ALA A C 1
ATOM 2555 O O . ALA A 1 330 ? 24.520 -21.291 19.817 1.00 75.62 330 ALA A O 1
ATOM 2556 N N . ILE A 1 331 ? 26.586 -22.131 20.088 1.00 77.81 331 ILE A N 1
ATOM 2557 C CA . ILE A 1 331 ? 26.394 -22.536 21.489 1.00 77.81 331 ILE A CA 1
ATOM 2558 C C . ILE A 1 331 ? 26.147 -21.319 22.382 1.00 77.81 331 ILE A C 1
ATOM 2560 O O . ILE A 1 331 ? 25.209 -21.336 23.174 1.00 77.81 331 ILE A O 1
ATOM 2564 N N . LEU A 1 332 ? 26.939 -20.251 22.246 1.00 76.12 332 LEU A N 1
ATOM 2565 C CA . LEU A 1 332 ? 26.797 -19.048 23.069 1.00 76.12 332 LEU A CA 1
ATOM 2566 C C . LEU A 1 332 ? 25.420 -18.393 22.880 1.00 76.12 332 LEU A C 1
ATOM 2568 O O . LEU A 1 332 ? 24.734 -18.090 23.857 1.00 76.12 332 LEU A O 1
ATOM 2572 N N . ASN A 1 333 ? 24.980 -18.241 21.629 1.00 69.94 333 ASN A N 1
ATOM 2573 C CA . ASN A 1 333 ? 23.656 -17.701 21.313 1.00 69.94 333 ASN A CA 1
ATOM 2574 C C . ASN A 1 333 ? 22.525 -18.638 21.772 1.00 69.94 333 ASN A C 1
ATOM 2576 O O . ASN A 1 333 ? 21.508 -18.177 22.295 1.00 69.94 333 ASN A O 1
ATOM 2580 N N . GLY A 1 334 ? 22.722 -19.954 21.650 1.00 73.62 334 GLY A N 1
ATOM 2581 C CA . GLY A 1 334 ? 21.821 -20.957 22.211 1.00 73.62 334 GLY A CA 1
ATOM 2582 C C . GLY A 1 334 ? 21.693 -20.849 23.732 1.00 73.62 334 GLY A C 1
ATOM 2583 O O . GLY A 1 334 ? 20.588 -20.888 24.262 1.00 73.62 334 GLY A O 1
ATOM 2584 N N . LEU A 1 335 ? 22.789 -20.636 24.461 1.00 73.81 335 LEU A N 1
ATOM 2585 C CA . LEU A 1 335 ? 22.750 -20.478 25.918 1.00 73.81 335 LEU A CA 1
ATOM 2586 C C . LEU A 1 335 ? 21.937 -19.248 26.336 1.00 73.81 335 LEU A C 1
ATOM 2588 O O . LEU A 1 335 ? 21.079 -19.359 27.212 1.00 73.81 335 LEU A O 1
ATOM 2592 N N . VAL A 1 336 ? 22.139 -18.102 25.677 1.00 73.00 336 VAL A N 1
ATOM 2593 C CA . VAL A 1 336 ? 21.366 -16.871 25.934 1.00 73.00 336 VAL A CA 1
ATOM 2594 C C . VAL A 1 336 ? 19.867 -17.112 25.721 1.00 73.00 336 VAL A C 1
ATOM 2596 O O . VAL A 1 336 ? 19.048 -16.776 26.581 1.00 73.00 336 VAL A O 1
ATOM 2599 N N . ALA A 1 337 ? 19.500 -17.765 24.616 1.00 68.62 337 ALA A N 1
ATOM 2600 C CA . ALA A 1 337 ? 18.112 -18.110 24.320 1.00 68.62 337 ALA A CA 1
ATOM 2601 C C . ALA A 1 337 ? 17.522 -19.123 25.317 1.00 68.62 337 ALA A C 1
ATOM 2603 O O . ALA A 1 337 ? 16.369 -18.991 25.739 1.00 68.62 337 ALA A O 1
ATOM 2604 N N . GLY A 1 338 ? 18.317 -20.106 25.743 1.00 74.25 338 GLY A N 1
ATOM 2605 C CA . GLY A 1 338 ? 17.942 -21.065 26.775 1.00 74.25 338 GLY A CA 1
ATOM 2606 C C . GLY A 1 338 ? 17.625 -20.377 28.101 1.00 74.25 338 GLY A C 1
ATOM 2607 O O . GLY A 1 338 ? 16.578 -20.642 28.696 1.00 74.25 338 GLY A O 1
ATOM 2608 N N . PHE A 1 339 ? 18.472 -19.446 28.553 1.00 73.75 339 PHE A N 1
ATOM 2609 C CA . PHE A 1 339 ? 18.237 -18.690 29.789 1.00 73.75 339 PHE A CA 1
ATOM 2610 C C . PHE A 1 339 ? 16.987 -17.806 29.704 1.00 73.75 339 PHE A C 1
ATOM 2612 O O . PHE A 1 339 ? 16.220 -17.733 30.670 1.00 73.75 339 PHE A O 1
ATOM 2619 N N . ALA A 1 340 ? 16.720 -17.197 28.546 1.00 68.44 340 ALA A N 1
ATOM 2620 C CA . ALA A 1 340 ? 15.493 -16.437 28.313 1.00 68.44 340 ALA A CA 1
ATOM 2621 C C . ALA A 1 340 ? 14.239 -17.332 28.397 1.00 68.44 340 ALA A C 1
ATOM 2623 O O . ALA A 1 340 ? 13.268 -16.997 29.085 1.00 68.44 340 ALA A O 1
ATOM 2624 N N . ALA A 1 341 ? 14.276 -18.514 27.773 1.00 67.88 341 ALA A N 1
ATOM 2625 C CA . ALA A 1 341 ? 13.185 -19.487 27.823 1.00 67.88 341 ALA A CA 1
ATOM 2626 C C . ALA A 1 341 ? 12.961 -20.052 29.240 1.00 67.88 341 ALA A C 1
ATOM 2628 O O . ALA A 1 341 ? 11.815 -20.191 29.686 1.00 67.88 341 ALA A O 1
ATOM 2629 N N . LEU A 1 342 ? 14.042 -20.321 29.979 1.00 75.06 342 LEU A N 1
ATOM 2630 C CA . LEU A 1 342 ? 14.005 -20.748 31.380 1.00 75.06 342 LEU A CA 1
ATOM 2631 C C . LEU A 1 342 ? 13.331 -19.694 32.262 1.00 75.06 342 LEU A C 1
ATOM 2633 O O . LEU A 1 342 ? 12.406 -20.011 33.013 1.00 75.06 342 LEU A O 1
ATOM 2637 N N . SER A 1 343 ? 13.746 -18.437 32.117 1.00 71.44 343 SER A N 1
ATOM 2638 C CA . SER A 1 343 ? 13.203 -17.297 32.863 1.00 71.44 343 SER A CA 1
ATOM 2639 C C . SER A 1 343 ? 11.702 -17.141 32.611 1.00 71.44 343 SER A C 1
ATOM 2641 O O . SER A 1 343 ? 10.910 -17.084 33.554 1.00 71.44 343 SER A O 1
ATOM 2643 N N . GLY A 1 344 ? 11.277 -17.205 31.344 1.00 67.06 344 GLY A N 1
ATOM 2644 C CA . GLY A 1 344 ? 9.860 -17.159 30.972 1.00 67.06 344 GLY A CA 1
ATOM 2645 C C . GLY A 1 344 ? 9.038 -18.352 31.485 1.00 67.06 344 GLY A C 1
ATOM 2646 O O . GLY A 1 344 ? 7.843 -18.218 31.767 1.00 67.06 344 GLY A O 1
ATOM 2647 N N . SER A 1 345 ? 9.653 -19.528 31.636 1.00 70.25 345 SER A N 1
ATOM 2648 C CA . SER A 1 345 ? 9.002 -20.712 32.208 1.00 70.25 345 SER A CA 1
ATOM 2649 C C . SER A 1 345 ? 8.853 -20.619 33.730 1.00 70.25 345 SER A C 1
ATOM 2651 O O . SER A 1 345 ? 7.808 -20.999 34.265 1.00 70.25 345 SER A O 1
ATOM 2653 N N . LEU A 1 346 ? 9.871 -20.118 34.434 1.00 73.31 346 LEU A N 1
ATOM 2654 C CA . LEU A 1 346 ? 9.843 -19.918 35.886 1.00 73.31 346 LEU A CA 1
ATOM 2655 C C . LEU A 1 346 ? 8.836 -18.830 36.274 1.00 73.31 346 LEU A C 1
ATOM 2657 O O . LEU A 1 346 ? 8.040 -19.025 37.195 1.00 73.31 346 LEU A O 1
ATOM 2661 N N . PHE A 1 347 ? 8.791 -17.739 35.508 1.00 67.88 347 PHE A N 1
ATOM 2662 C CA . PHE A 1 347 ? 7.832 -16.654 35.704 1.00 67.88 347 PHE A CA 1
ATOM 2663 C C . PHE A 1 347 ? 6.378 -17.127 35.539 1.00 67.88 347 PHE A C 1
ATOM 2665 O O . PHE A 1 347 ? 5.526 -16.839 36.381 1.00 67.88 347 PHE A O 1
ATOM 2672 N N . ARG A 1 348 ? 6.091 -17.953 34.519 1.00 66.12 348 ARG A N 1
ATOM 2673 C CA . ARG A 1 348 ? 4.767 -18.582 34.340 1.00 66.12 348 ARG A CA 1
ATOM 2674 C C . ARG A 1 348 ? 4.379 -19.486 35.508 1.00 66.12 348 ARG A C 1
ATOM 2676 O O . ARG A 1 348 ? 3.237 -19.431 35.966 1.00 66.12 348 ARG A O 1
ATOM 2683 N N . LYS A 1 349 ? 5.320 -20.278 36.032 1.00 67.62 349 LYS A N 1
ATOM 2684 C CA . LYS A 1 349 ? 5.082 -21.128 37.208 1.00 67.62 349 LYS A CA 1
ATOM 2685 C C . LYS A 1 349 ? 4.745 -20.282 38.445 1.00 67.62 349 LYS A C 1
ATOM 2687 O O . LYS A 1 349 ? 3.796 -20.607 39.156 1.00 67.62 349 LYS A O 1
ATOM 2692 N N . MET A 1 350 ? 5.440 -19.162 38.646 1.00 66.75 350 MET A N 1
ATOM 2693 C CA . MET A 1 350 ? 5.198 -18.221 39.748 1.00 66.75 350 MET A CA 1
ATOM 2694 C C . MET A 1 350 ? 3.833 -17.512 39.647 1.00 66.75 350 MET A C 1
ATOM 2696 O O . MET A 1 350 ? 3.117 -17.399 40.639 1.00 66.75 350 MET A O 1
ATOM 2700 N N . LEU A 1 351 ? 3.424 -17.092 38.445 1.00 62.31 351 LEU A N 1
ATOM 2701 C CA . LEU A 1 351 ? 2.092 -16.518 38.204 1.00 62.31 351 LEU A CA 1
ATOM 2702 C C . LEU A 1 351 ? 0.967 -17.544 38.410 1.00 62.31 351 LEU A C 1
ATOM 2704 O O . LEU A 1 351 ? -0.094 -17.208 38.934 1.00 62.31 351 LEU A O 1
ATOM 2708 N N . SER A 1 352 ? 1.201 -18.806 38.037 1.00 59.94 352 SER A N 1
ATOM 2709 C CA . SER A 1 352 ? 0.222 -19.882 38.222 1.00 59.94 352 SER A CA 1
ATOM 2710 C C . SER A 1 352 ? 0.012 -20.269 39.692 1.00 59.94 352 SER A C 1
ATOM 2712 O O . SER A 1 352 ? -1.099 -20.647 40.059 1.00 59.94 352 SER A O 1
ATOM 2714 N N . SER A 1 353 ? 1.032 -20.131 40.553 1.00 56.22 353 SER A N 1
ATOM 2715 C CA . SER A 1 353 ? 0.885 -20.399 41.991 1.00 56.22 353 SER A CA 1
ATOM 2716 C C . SER A 1 353 ? 0.189 -19.256 42.738 1.00 56.22 353 SER A C 1
ATOM 2718 O O . SER A 1 353 ? -0.534 -19.523 43.693 1.00 56.22 353 SER A O 1
ATOM 2720 N N . LYS A 1 354 ? 0.319 -18.005 42.265 1.00 55.00 354 LYS A N 1
ATOM 2721 C CA . LYS A 1 354 ? -0.416 -16.840 42.795 1.00 55.00 354 LYS A CA 1
ATOM 2722 C C . LYS A 1 354 ? -1.917 -16.841 42.483 1.00 55.00 354 LYS A C 1
ATOM 2724 O O . LYS A 1 354 ? -2.654 -16.192 43.201 1.00 55.00 354 LYS A O 1
ATOM 2729 N N . ARG A 1 355 ? -2.375 -17.554 41.445 1.00 51.44 355 ARG A N 1
ATOM 2730 C CA . ARG A 1 355 ? -3.810 -17.713 41.110 1.00 51.44 355 ARG A CA 1
ATOM 2731 C C . ARG A 1 355 ? -4.514 -18.850 41.869 1.00 51.44 355 ARG A C 1
ATOM 2733 O O . ARG A 1 355 ? -5.711 -19.035 41.689 1.00 51.44 355 ARG A O 1
ATOM 2740 N N . ARG A 1 356 ? -3.772 -19.654 42.641 1.00 49.25 356 ARG A N 1
ATOM 2741 C CA . ARG A 1 356 ? -4.292 -20.789 43.434 1.00 49.25 356 ARG A CA 1
ATOM 2742 C C . ARG A 1 356 ? -4.287 -20.532 44.950 1.00 49.25 356 ARG A C 1
ATOM 2744 O O . ARG A 1 356 ? -4.593 -21.444 45.710 1.00 49.25 356 ARG A O 1
ATOM 2751 N N . ARG A 1 357 ? -3.918 -19.325 45.369 1.00 42.72 357 ARG A N 1
ATOM 2752 C CA . ARG A 1 357 ? -4.200 -18.758 46.691 1.00 42.72 357 ARG A CA 1
ATOM 2753 C C . ARG A 1 357 ? -5.210 -17.645 46.489 1.00 42.72 357 ARG A C 1
ATOM 2755 O O . ARG A 1 357 ? -6.019 -17.454 47.414 1.00 42.72 357 ARG A O 1
#

Sequence (357 aa):
MSINRQVLTLDEFTLQQLRNIPTATGELSRLLRDIGLAAKRINVEVNKAGLVDILGDYGTTNIQGEEVKKLDIYANNQLIGVLKHGISCAGIGSEEMDEIEIFDDEVSNQSKYVCLFDPLDGSSNIDVNVSIGTIFGIYKRVSEIGKPCTMEDFLQPGVKQVAAGYIVYGSSTMLVYATRRGVNGFTLDPQIGEFCLSHPNIQCPSSGKIYSVNHATGGPYTQRYIGSMVADVHRNLIKGGIFTYPGTIDKPKGKLRLFWYAYAITTFIIFMAIPQNAGKSFIAGGLTIAILFLLMAGKLDFDNDHLLSKKVAEIFKLKDNYWVLLLLTAILNGLVAGFAALSGSLFRKMLSSKRRR

Secondary structure (DSSP, 8-state):
--------BHHHHHHHHHHT-TT--SHHHHHHHHHHHHHHHHHHHHTTGGGTTT-SEEEEE-TTSPEEEHHHHHHHHHHHHHHHHSTT-SEEEETT-SS-EE--STTGGG--EEEEEEEEETGGGGGGT--EEEEEEEEE--SPTTS---GGGTS--GGGEEEEEEEEESSSEEEEEEETTEEEEEEEETTTTEEEEEETT----S--SEEE---SS--SSEE---S-HHHHHHHHHHH-EEE-----SS-TT-SS----HHHHHHHHHHHHHS---HHHHHHHHHHHHHHHHHHHHHHHHHTTTTHHHHHHHHHTT-TT-HHHHHHHHHHHHHHHHHHHHHHHHHHHHHHHHHT--

Foldseek 3Di:
DPDPPPWQFLLNVLVVVVVVPPPDPCLVSLLVVLVLQLLLVLLVCLVCVVPDPQADFPPDAAPVRHGDGSSQVVLVCSSCVSNLPRLAAQWEAEPRDPDTGGNFDQRSLQHQKYKYKHSKFLSVCSVVSFKIKMWMFMAGAPDDRRGIGDPVRVPDDRVRTQKIWMWISHPWIKTWMDGPVAIWIFTADPVVRTTTTDGPRQAQDPAAQEEEEPDPDDDPGDYDHRSGPNVVVVCCSRHNYYYDFAADPVRNRGPDDDDDVVVVVLLVVLVVVFDDDLQRLLVSQLCSQLVVQLVVVVVVCVVVVVVVLQVVCVVVVVVSPSNVVSNVVSNVRSNVRSVVSSVVNVVVVVVVVVVVD